Protein AF-A0A351UP14-F1 (afdb_monomer)

Mean predicted aligned error: 13.41 Å

Sequence (225 aa):
MTP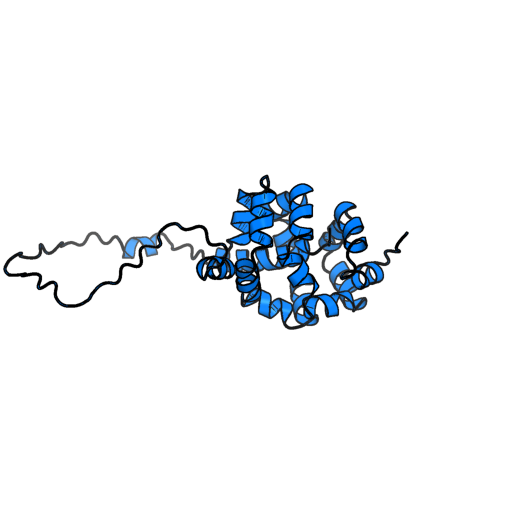VYIVLGVMLYKWSLKNQSGELAMSKDDFSAFNSQEGEVKKASTAGYDPNLSDIGLTLHYKSGGSKSGTQEELDWGYKEGYLLEFLGGNLNNAKALDELFSNKWMIQGFMGRRAVKKALASPEALQEFLGDPGTVNDFLADRTITAALNSPQVVNVLSQSDMAKTLLAAPAFQGLISNPDAVQELAGNNPKIMALLRRPEIRAAIMASPQTGPLAAALGWKKQ

Secondary structure (DSSP, 8-state):
--THHHHHHHHHHHHHHHHHTT-----HHHHHTT------------SS----TTS-------------S--HHHHHHHH-TTHHHHHHHHTTT-HHHHHHHHT-HHHHHHHHHSHHHHHHTS-HHHHHHHHH-HHHHHHHHH-HHHHHHHH-HHHHHHHHHSHHHHHHHTSHHHHHHHH-HHHHHHHHHH-HHHHHHHTSHHHHHHHTT-GGGHHHHHHTT----

pLDDT: mean 74.3, std 17.31, range [36.38, 94.19]

Radius of gyration: 23.75 Å; Cα contacts (8 Å, |Δi|>4): 250; chains: 1; bounding box: 38×50×79 Å

Structure (mmCIF, N/CA/C/O backbone):
data_AF-A0A351UP14-F1
#
_entry.id   AF-A0A351UP14-F1
#
loop_
_atom_site.group_PDB
_atom_site.id
_atom_site.type_symbol
_atom_site.label_atom_id
_atom_site.label_alt_id
_atom_site.label_comp_id
_atom_site.label_asym_id
_atom_site.label_entity_id
_atom_site.label_seq_id
_atom_site.pdbx_PDB_ins_code
_atom_site.Cartn_x
_atom_site.Cartn_y
_atom_site.Cartn_z
_atom_site.occupancy
_atom_site.B_iso_or_equiv
_atom_site.auth_seq_id
_atom_site.auth_comp_id
_atom_site.auth_asym_id
_atom_site.auth_atom_id
_atom_site.pdbx_PDB_model_num
ATOM 1 N N . MET A 1 1 ? 8.768 -5.507 10.285 1.00 45.81 1 MET A N 1
ATOM 2 C CA . MET A 1 1 ? 8.436 -5.675 8.848 1.00 45.81 1 MET A CA 1
ATOM 3 C C . MET A 1 1 ? 6.912 -5.622 8.638 1.00 45.81 1 MET A C 1
ATOM 5 O O . MET A 1 1 ? 6.238 -6.577 8.303 1.00 45.81 1 MET A O 1
ATOM 9 N N . THR A 1 2 ? 6.369 -4.449 8.923 1.00 38.66 2 THR A N 1
ATOM 10 C CA . THR A 1 2 ? 4.968 -4.015 9.068 1.00 38.66 2 THR A CA 1
ATOM 11 C C . THR A 1 2 ? 4.051 -4.380 7.866 1.00 38.66 2 THR A C 1
ATOM 13 O O . THR A 1 2 ? 4.564 -4.429 6.753 1.00 38.66 2 THR A O 1
ATOM 16 N N . PRO A 1 3 ? 2.711 -4.560 8.006 1.00 51.12 3 PRO A N 1
ATOM 17 C CA . PRO A 1 3 ? 1.770 -5.073 6.982 1.00 51.12 3 PRO A CA 1
ATOM 18 C C . PRO A 1 3 ? 1.417 -4.032 5.908 1.00 51.12 3 PRO A C 1
ATOM 20 O O . PRO A 1 3 ? 0.383 -4.074 5.244 1.00 51.12 3 PRO A O 1
ATOM 23 N N . VAL A 1 4 ? 2.294 -3.051 5.763 1.00 55.34 4 VAL A N 1
ATOM 24 C CA . VAL A 1 4 ? 2.105 -1.856 4.957 1.00 55.34 4 VAL A CA 1
ATOM 25 C C . VAL A 1 4 ? 2.145 -2.182 3.486 1.00 55.34 4 VAL A C 1
ATOM 27 O O . VAL A 1 4 ? 1.468 -1.515 2.725 1.00 55.34 4 VAL A O 1
ATOM 30 N N . TYR A 1 5 ? 2.861 -3.229 3.077 1.00 62.66 5 TYR A N 1
ATOM 31 C CA . TYR A 1 5 ? 2.868 -3.677 1.685 1.00 62.66 5 TYR A CA 1
ATOM 32 C C . TYR A 1 5 ? 1.488 -4.150 1.209 1.00 62.66 5 TYR A C 1
ATOM 34 O O . TYR A 1 5 ? 1.249 -4.129 0.009 1.00 62.66 5 TYR A O 1
ATOM 42 N N . ILE A 1 6 ? 0.561 -4.522 2.107 1.00 59.44 6 ILE A N 1
ATOM 43 C CA . ILE A 1 6 ? -0.829 -4.803 1.716 1.00 59.44 6 ILE A CA 1
ATOM 44 C C . ILE A 1 6 ? -1.524 -3.485 1.376 1.00 59.44 6 ILE A C 1
ATOM 46 O O . ILE A 1 6 ? -2.068 -3.351 0.294 1.00 59.44 6 ILE A O 1
ATOM 50 N N . VAL A 1 7 ? -1.444 -2.475 2.244 1.00 61.34 7 VAL A N 1
ATOM 51 C CA . VAL A 1 7 ? -2.055 -1.155 1.996 1.00 61.34 7 VAL A CA 1
ATOM 52 C C . VAL A 1 7 ? -1.425 -0.469 0.783 1.00 61.34 7 VAL A C 1
ATOM 54 O O . VAL A 1 7 ? -2.126 -0.054 -0.135 1.00 61.34 7 VAL A O 1
ATOM 57 N N . LEU A 1 8 ? -0.094 -0.404 0.763 1.00 64.12 8 LEU A N 1
ATOM 58 C CA . LEU A 1 8 ? 0.728 0.116 -0.324 1.00 64.12 8 LEU A CA 1
ATOM 59 C C . LEU A 1 8 ? 0.415 -0.626 -1.619 1.00 64.12 8 LEU A C 1
ATOM 61 O O . LEU A 1 8 ? 0.149 0.003 -2.635 1.00 64.12 8 LEU A O 1
ATOM 65 N N . GLY A 1 9 ? 0.369 -1.953 -1.583 1.00 66.69 9 GLY A N 1
ATOM 66 C CA . GLY A 1 9 ? 0.097 -2.746 -2.763 1.00 66.69 9 GLY A CA 1
ATOM 67 C C . GLY A 1 9 ? -1.341 -2.608 -3.276 1.00 66.69 9 GLY A C 1
ATOM 68 O O . GLY A 1 9 ? -1.515 -2.390 -4.472 1.00 66.69 9 GLY A O 1
ATOM 69 N N . VAL A 1 10 ? -2.367 -2.650 -2.416 1.00 65.25 10 VAL A N 1
ATOM 70 C CA . VAL A 1 10 ? -3.770 -2.464 -2.841 1.00 65.25 10 VAL A CA 1
ATOM 71 C C . VAL A 1 10 ? -3.943 -1.071 -3.465 1.00 65.25 10 VAL A C 1
ATOM 73 O O . VAL A 1 10 ? -4.567 -0.940 -4.520 1.00 65.25 10 VAL A O 1
ATOM 76 N N . MET A 1 11 ? -3.329 -0.033 -2.875 1.00 63.28 11 MET A N 1
ATOM 77 C CA . MET A 1 11 ? -3.304 1.329 -3.434 1.00 63.28 11 MET A CA 1
ATOM 78 C C . MET A 1 11 ? -2.610 1.404 -4.794 1.00 63.28 11 MET A C 1
ATOM 80 O O . MET A 1 11 ? -3.114 2.072 -5.698 1.00 63.28 11 MET A O 1
ATOM 84 N N . LEU A 1 12 ? -1.484 0.708 -4.962 1.00 59.47 12 LEU A N 1
ATOM 85 C CA . LEU A 1 12 ? -0.781 0.615 -6.242 1.00 59.47 12 LEU A CA 1
ATOM 86 C C . LEU A 1 12 ? -1.612 -0.098 -7.309 1.00 59.47 12 LEU A C 1
ATOM 88 O O . LEU A 1 12 ? -1.638 0.327 -8.465 1.00 59.47 12 LEU A O 1
ATOM 92 N N . TYR A 1 13 ? -2.314 -1.153 -6.920 1.00 63.25 13 TYR A N 1
ATOM 93 C CA . TYR A 1 13 ? -2.989 -2.048 -7.842 1.00 63.25 13 TYR A CA 1
ATOM 94 C C . TYR A 1 13 ? -4.337 -1.547 -8.344 1.00 63.25 13 TYR A C 1
ATOM 96 O O . TYR A 1 13 ? -4.545 -1.532 -9.556 1.00 63.25 13 TYR A O 1
ATOM 104 N N . LYS A 1 14 ? -5.231 -1.057 -7.467 1.00 59.25 14 LYS A N 1
ATOM 105 C CA . LYS A 1 14 ? -6.524 -0.485 -7.912 1.00 59.25 14 LYS A CA 1
ATOM 106 C C . LYS A 1 14 ? -6.304 0.618 -8.939 1.00 59.25 14 LYS A C 1
ATOM 108 O O . LYS A 1 14 ? -7.073 0.818 -9.875 1.00 59.25 14 LYS A O 1
ATOM 113 N N . TRP A 1 15 ? -5.226 1.352 -8.732 1.00 49.72 15 TRP A N 1
ATOM 114 C CA . TRP A 1 15 ? -4.823 2.396 -9.631 1.00 49.72 15 TRP A CA 1
ATOM 115 C C . TRP A 1 15 ? -4.229 1.850 -10.936 1.00 49.72 15 TRP A C 1
ATOM 117 O O . TRP A 1 15 ? -4.628 2.328 -11.988 1.00 49.72 15 TRP A O 1
ATOM 127 N N . SER A 1 16 ? -3.391 0.807 -10.908 1.00 46.62 16 SER A N 1
ATOM 128 C CA . SER A 1 16 ? -2.943 0.115 -12.130 1.00 46.62 16 SER A CA 1
ATOM 129 C C . SER A 1 16 ? -4.118 -0.393 -12.983 1.00 46.62 16 SER A C 1
ATOM 131 O O . SER A 1 16 ? -4.137 -0.182 -14.196 1.00 46.62 16 SER A O 1
ATOM 133 N N . LEU A 1 17 ? -5.143 -0.982 -12.355 1.00 55.94 17 LEU A N 1
ATOM 134 C CA . LEU A 1 17 ? -6.343 -1.475 -13.043 1.00 55.94 17 LEU A CA 1
ATOM 135 C C . LEU A 1 17 ? -7.148 -0.375 -13.739 1.00 55.94 17 LEU A C 1
ATOM 137 O O . LEU A 1 17 ? -7.647 -0.576 -14.847 1.00 55.94 17 LEU A O 1
ATOM 141 N N . LYS A 1 18 ? -7.254 0.810 -13.127 1.00 55.03 18 LYS A N 1
ATOM 142 C CA . LYS A 1 18 ? -7.972 1.943 -13.727 1.00 55.03 18 LYS A CA 1
ATOM 143 C C . LYS A 1 18 ? -7.394 2.348 -15.091 1.00 55.03 18 LYS A C 1
ATOM 145 O O . LYS A 1 18 ? -8.129 2.864 -15.926 1.00 55.03 18 LYS A O 1
ATOM 150 N N . ASN A 1 19 ? -6.122 2.048 -15.338 1.00 48.56 19 ASN A N 1
ATOM 151 C CA . ASN A 1 19 ? -5.409 2.473 -16.547 1.00 48.56 19 ASN A CA 1
ATOM 152 C C . ASN A 1 19 ? -5.303 1.354 -17.576 1.00 48.56 19 ASN A C 1
ATOM 154 O O . ASN A 1 19 ? -5.229 1.625 -18.768 1.00 48.56 19 ASN A O 1
ATOM 158 N N . GLN A 1 20 ? -5.404 0.101 -17.130 1.00 47.47 20 GLN A N 1
ATOM 159 C CA . GLN A 1 20 ? -5.675 -1.033 -18.016 1.00 47.47 20 GLN A CA 1
ATOM 160 C C . GLN A 1 20 ? -7.120 -1.022 -18.536 1.00 47.47 20 GLN A C 1
ATOM 162 O O . GLN A 1 20 ? -7.398 -1.563 -19.597 1.00 47.47 20 GLN A O 1
ATOM 167 N N . SER A 1 21 ? -8.027 -0.314 -17.854 1.00 40.31 21 SER A N 1
ATOM 168 C CA . SER A 1 21 ? -9.404 -0.082 -18.317 1.00 40.31 21 SER A CA 1
ATOM 169 C C . SER A 1 21 ? -9.495 0.941 -19.470 1.00 40.31 21 SER A C 1
ATOM 171 O O . SER A 1 21 ? -10.593 1.312 -19.877 1.00 40.31 21 SER A O 1
ATOM 173 N N . GLY A 1 22 ? -8.347 1.418 -19.970 1.00 42.44 22 GLY A N 1
ATOM 174 C CA . GLY A 1 22 ? -8.201 2.319 -21.113 1.00 42.44 22 GLY A CA 1
ATOM 175 C C . GLY A 1 22 ? -7.804 1.634 -22.424 1.00 42.44 22 GLY A C 1
ATOM 176 O O . GLY A 1 22 ? -7.574 2.342 -23.401 1.00 42.44 22 GLY A O 1
ATOM 177 N N . GLU A 1 23 ? -7.747 0.298 -22.498 1.00 37.59 23 GLU A N 1
ATOM 178 C CA . GLU A 1 23 ? -7.857 -0.364 -23.802 1.00 37.59 23 GLU A CA 1
ATOM 179 C C . GLU A 1 23 ? -9.314 -0.248 -24.271 1.00 37.59 23 GLU A C 1
ATOM 181 O O . GLU A 1 23 ? -10.132 -1.158 -24.152 1.00 37.59 23 GLU A O 1
ATOM 186 N N . LEU A 1 24 ? -9.640 0.910 -24.856 1.00 42.84 24 LEU A N 1
ATOM 187 C CA . LEU A 1 24 ? -10.453 0.895 -26.062 1.00 42.84 24 LEU A CA 1
ATOM 188 C C . LEU A 1 24 ? -9.777 -0.125 -26.976 1.00 42.84 24 LEU A C 1
ATOM 190 O O . LEU A 1 24 ? -8.738 0.163 -27.569 1.00 42.84 24 LEU A O 1
ATOM 194 N N . ALA A 1 25 ? -10.337 -1.330 -27.052 1.00 42.03 25 ALA A N 1
ATOM 195 C CA . ALA A 1 25 ? -10.128 -2.188 -28.197 1.00 42.03 25 ALA A CA 1
ATOM 196 C C . ALA A 1 25 ? -10.640 -1.390 -29.402 1.00 42.03 25 ALA A C 1
ATOM 198 O O . ALA A 1 25 ? -11.816 -1.470 -29.748 1.00 42.03 25 ALA A O 1
ATOM 199 N N . MET A 1 26 ? -9.784 -0.534 -29.969 1.00 44.12 26 MET A N 1
ATOM 200 C CA . MET A 1 26 ? -10.043 0.105 -31.246 1.00 44.12 26 MET A CA 1
ATOM 201 C C . MET A 1 26 ? -10.300 -1.041 -32.204 1.00 44.12 26 MET A C 1
ATOM 203 O O . MET A 1 26 ? -9.436 -1.899 -32.425 1.00 44.12 26 MET A O 1
ATOM 207 N N . SER A 1 27 ? -11.539 -1.117 -32.679 1.00 52.53 27 SER A N 1
ATOM 208 C CA . SER A 1 27 ? -11.904 -2.131 -33.649 1.00 52.53 27 SER A CA 1
ATOM 209 C C . SER A 1 27 ? -11.001 -1.945 -34.870 1.00 52.53 27 SER A C 1
ATOM 211 O O . SER A 1 27 ? -10.482 -0.853 -35.121 1.00 52.53 27 SER A O 1
ATOM 213 N N . LYS A 1 28 ? -10.789 -3.004 -35.655 1.00 55.66 28 LYS A N 1
ATOM 214 C CA . LYS A 1 28 ? -10.028 -2.888 -36.910 1.00 55.66 28 LYS A CA 1
ATOM 215 C C . LYS A 1 28 ? -10.562 -1.772 -37.824 1.00 55.66 28 LYS A C 1
ATOM 217 O O . LYS A 1 28 ? -9.794 -1.255 -38.633 1.00 55.66 28 LYS A O 1
ATOM 222 N N . ASP A 1 29 ? -11.820 -1.375 -37.649 1.00 58.03 29 ASP A N 1
ATOM 223 C CA . ASP A 1 29 ? -12.458 -0.307 -38.408 1.00 58.03 29 ASP A CA 1
ATOM 224 C C . ASP A 1 29 ? -11.902 1.083 -38.035 1.00 58.03 29 ASP A C 1
ATOM 226 O O . ASP A 1 29 ? -11.688 1.900 -38.931 1.00 58.03 29 ASP A O 1
ATOM 230 N N . ASP A 1 30 ? -11.509 1.325 -36.776 1.00 56.91 30 ASP A N 1
ATOM 231 C CA . ASP A 1 30 ? -10.880 2.591 -36.347 1.00 56.91 30 ASP A CA 1
ATOM 232 C C . ASP A 1 30 ? -9.444 2.748 -36.886 1.00 56.91 30 ASP A C 1
ATOM 234 O O . ASP A 1 30 ? -8.982 3.859 -37.149 1.00 56.91 30 ASP A O 1
ATOM 238 N N . PHE A 1 31 ? -8.742 1.634 -37.131 1.00 55.34 31 PHE A N 1
ATOM 239 C CA . PHE A 1 31 ? -7.428 1.641 -37.788 1.00 55.34 31 PHE A CA 1
ATOM 240 C C . PHE A 1 31 ? -7.511 1.947 -39.292 1.00 55.34 31 PHE A C 1
ATOM 242 O O . PHE A 1 31 ? -6.534 2.420 -39.877 1.00 55.34 31 PHE A O 1
ATOM 249 N N . SER A 1 32 ? -8.659 1.702 -39.930 1.00 58.06 32 SER A N 1
ATOM 250 C CA . SER A 1 32 ? -8.843 1.957 -41.364 1.00 58.06 32 SER A CA 1
ATOM 251 C C . SER A 1 32 ? -9.030 3.443 -41.695 1.00 58.06 32 SER A C 1
ATOM 253 O O . SER A 1 32 ? -8.674 3.870 -42.792 1.00 58.06 32 SER A O 1
ATOM 255 N N . ALA A 1 33 ? -9.470 4.254 -40.725 1.00 58.19 33 ALA A N 1
ATOM 256 C CA . ALA A 1 33 ? -9.644 5.700 -40.885 1.00 58.19 33 ALA A CA 1
ATOM 257 C C . ALA A 1 33 ? -8.318 6.466 -41.067 1.00 58.19 33 ALA A C 1
ATOM 259 O O . ALA A 1 33 ? -8.312 7.562 -41.622 1.00 58.19 33 ALA A O 1
ATOM 260 N N . PHE A 1 34 ? -7.189 5.884 -40.647 1.00 54.28 34 PHE A N 1
ATOM 261 C CA . PHE A 1 34 ? -5.849 6.461 -40.828 1.00 54.28 34 PHE A CA 1
ATOM 262 C C . PHE A 1 34 ? -5.048 5.805 -41.961 1.00 54.28 34 PHE A C 1
ATOM 264 O O . PHE A 1 34 ? -3.901 6.176 -42.198 1.00 54.28 34 PHE A O 1
ATOM 271 N N . ASN A 1 35 ? -5.649 4.842 -42.665 1.00 51.19 35 ASN A N 1
ATOM 272 C CA . ASN A 1 35 ? -5.028 4.086 -43.752 1.00 51.19 35 ASN A CA 1
ATOM 273 C C . ASN A 1 35 ? -5.837 4.206 -45.057 1.00 51.19 35 ASN A C 1
ATOM 275 O O . ASN A 1 35 ? -5.929 3.258 -45.839 1.00 51.19 35 ASN A O 1
ATOM 279 N N . SER A 1 36 ? -6.439 5.371 -45.313 1.00 49.94 36 SER A N 1
ATOM 280 C CA . SER A 1 36 ? -7.043 5.663 -46.612 1.00 49.94 36 SER A CA 1
ATOM 281 C C . SER A 1 36 ? -5.963 5.691 -47.701 1.00 49.94 36 SER A C 1
ATOM 283 O O . SER A 1 36 ? -5.028 6.489 -47.646 1.00 49.94 36 SER A O 1
ATOM 285 N N . GLN A 1 37 ? -6.109 4.832 -48.713 1.00 52.25 37 GLN A N 1
ATOM 286 C CA . GLN A 1 37 ? -5.307 4.796 -49.946 1.00 52.25 37 GLN A CA 1
ATOM 287 C C . GLN A 1 37 ? -5.620 5.971 -50.904 1.00 52.25 37 GLN A C 1
ATOM 289 O O . GLN A 1 37 ? -5.743 5.788 -52.111 1.00 52.25 37 GLN A O 1
ATOM 294 N N . GLU A 1 38 ? -5.723 7.191 -50.387 1.00 49.19 38 GLU A N 1
ATOM 295 C CA . GLU A 1 38 ? -5.760 8.437 -51.164 1.00 49.19 38 GLU A CA 1
ATOM 296 C C . GLU A 1 38 ? -4.647 9.319 -50.582 1.00 49.19 38 GLU A C 1
ATOM 298 O O . GLU A 1 38 ? -4.686 9.695 -49.419 1.00 49.19 38 GLU A O 1
ATOM 303 N N . GLY A 1 39 ? -3.530 9.588 -51.249 1.00 50.56 39 GLY A N 1
ATOM 304 C CA . GLY A 1 39 ? -3.430 9.962 -52.650 1.00 50.56 39 GLY A CA 1
ATOM 305 C C . GLY A 1 39 ? -3.135 11.459 -52.714 1.00 50.56 39 GLY A C 1
ATOM 306 O O . GLY A 1 39 ? -4.049 12.240 -52.911 1.00 50.56 39 GLY A O 1
ATOM 307 N N . GLU A 1 40 ? -1.865 11.818 -52.478 1.00 44.25 40 GLU A N 1
ATOM 308 C CA . GLU A 1 40 ? -1.112 12.982 -53.000 1.00 44.25 40 GLU A CA 1
ATOM 309 C C . GLU A 1 40 ? -0.158 13.579 -51.953 1.00 44.25 40 GLU A C 1
ATOM 311 O O . GLU A 1 40 ? -0.469 14.511 -51.212 1.00 44.25 40 GLU A O 1
ATOM 316 N N . VAL A 1 41 ? 1.089 13.098 -51.962 1.00 51.59 41 VAL A N 1
ATOM 317 C CA . VAL A 1 41 ? 2.213 13.890 -51.454 1.00 51.59 41 VAL A CA 1
ATOM 318 C C . VAL A 1 41 ? 2.418 15.040 -52.436 1.00 51.59 41 VAL A C 1
ATOM 320 O O . VAL A 1 41 ? 3.057 14.873 -53.478 1.00 51.59 41 VAL A O 1
ATOM 323 N N . LYS A 1 42 ? 1.880 16.221 -52.121 1.00 47.69 42 LYS A N 1
ATOM 324 C CA . LYS A 1 42 ? 2.276 17.451 -52.811 1.00 47.69 42 LYS A CA 1
ATOM 325 C C . LYS A 1 42 ? 3.768 17.663 -52.566 1.00 47.69 42 LYS A C 1
ATOM 327 O O . LYS A 1 42 ? 4.182 18.025 -51.468 1.00 47.69 42 LYS A O 1
ATOM 332 N N . LYS A 1 43 ? 4.585 17.419 -53.595 1.00 48.38 43 LYS A N 1
ATOM 333 C CA . LYS A 1 43 ? 5.993 17.823 -53.605 1.00 48.38 43 LYS A CA 1
ATOM 334 C C . LYS A 1 43 ? 6.033 19.342 -53.466 1.00 48.38 43 LYS A C 1
ATOM 336 O O . LYS A 1 43 ? 5.640 20.059 -54.383 1.00 48.38 43 LYS A O 1
ATOM 341 N N . ALA A 1 44 ? 6.467 19.818 -52.304 1.00 50.94 44 ALA A N 1
ATOM 342 C CA . ALA A 1 44 ? 6.708 21.231 -52.079 1.00 50.94 44 ALA A CA 1
ATOM 343 C C . ALA A 1 44 ? 7.776 21.715 -53.073 1.00 50.94 44 ALA A C 1
ATOM 345 O O . ALA A 1 44 ? 8.888 21.190 -53.121 1.00 50.94 44 ALA A O 1
ATOM 346 N N . SER A 1 45 ? 7.403 22.691 -53.897 1.00 48.66 45 SER A N 1
ATOM 347 C CA . SER A 1 45 ? 8.303 23.414 -54.790 1.00 48.66 45 SER A CA 1
ATOM 348 C C . SER A 1 45 ? 9.331 24.178 -53.954 1.00 48.66 45 SER A C 1
ATOM 350 O O . SER A 1 45 ? 8.993 25.166 -53.306 1.00 48.66 45 SER A O 1
ATOM 352 N N . THR A 1 46 ? 10.590 23.743 -53.969 1.00 53.00 46 THR A N 1
ATOM 353 C CA . THR A 1 46 ? 11.731 24.476 -53.402 1.00 53.00 46 THR A CA 1
ATOM 354 C C . THR A 1 46 ? 12.117 25.634 -54.320 1.00 53.00 46 THR A C 1
ATOM 356 O O . THR A 1 46 ? 13.120 25.577 -55.028 1.00 53.00 46 THR A O 1
ATOM 359 N N . ALA A 1 47 ? 11.307 26.687 -54.327 1.00 49.22 47 ALA A N 1
ATOM 360 C CA . ALA A 1 47 ? 11.669 27.969 -54.913 1.00 49.22 47 ALA A CA 1
ATOM 361 C C . ALA A 1 47 ? 11.396 29.061 -53.874 1.00 49.22 47 ALA A C 1
ATOM 363 O O . ALA A 1 47 ? 10.248 29.431 -53.648 1.00 49.22 47 ALA A O 1
ATOM 364 N N . GLY A 1 48 ? 12.461 29.542 -53.225 1.00 51.19 48 GLY A N 1
ATOM 365 C CA . GLY A 1 48 ? 12.420 30.771 -52.427 1.00 51.19 48 GLY A CA 1
ATOM 366 C C . GLY A 1 48 ? 12.237 30.630 -50.913 1.00 51.19 48 GLY A C 1
ATOM 367 O O . GLY A 1 48 ? 11.695 31.548 -50.309 1.00 51.19 48 GLY A O 1
ATOM 368 N N . TYR A 1 49 ? 12.684 29.538 -50.283 1.00 48.09 49 TYR A N 1
ATOM 369 C CA . TYR A 1 49 ? 12.809 29.510 -48.819 1.00 48.09 49 TYR A CA 1
ATOM 370 C C . TYR A 1 49 ? 14.246 29.850 -48.416 1.00 48.09 49 TYR A C 1
ATOM 372 O O . TYR A 1 49 ? 15.132 29.000 -48.490 1.00 48.09 49 TYR A O 1
ATOM 380 N N . ASP A 1 50 ? 14.463 31.107 -48.040 1.00 50.03 50 ASP A N 1
ATOM 381 C CA . ASP A 1 50 ? 15.658 31.562 -47.333 1.00 50.03 50 ASP A CA 1
ATOM 382 C C . ASP A 1 50 ? 15.381 31.415 -45.826 1.00 50.03 50 ASP A C 1
ATOM 384 O O . ASP A 1 50 ? 14.532 32.141 -45.294 1.00 50.03 50 ASP A O 1
ATOM 388 N N . PRO A 1 51 ? 15.972 30.424 -45.130 1.00 55.03 51 PRO A N 1
ATOM 389 C CA . PRO A 1 51 ? 15.752 30.247 -43.706 1.00 55.03 51 PRO A CA 1
ATOM 390 C C . PRO A 1 51 ? 16.478 31.365 -42.957 1.00 55.03 51 PRO A C 1
ATOM 392 O O . PRO A 1 51 ? 17.629 31.222 -42.546 1.00 55.03 51 PRO A O 1
ATOM 395 N N . ASN A 1 52 ? 15.783 32.479 -42.745 1.00 44.66 52 ASN A N 1
ATOM 396 C CA . ASN A 1 52 ? 16.221 33.503 -41.814 1.00 44.66 52 ASN A CA 1
ATOM 397 C C . ASN A 1 52 ? 16.156 32.929 -40.384 1.00 44.66 52 ASN A C 1
ATOM 399 O O . ASN A 1 52 ? 15.115 32.944 -39.729 1.00 44.66 52 ASN A O 1
ATOM 403 N N . LEU A 1 53 ? 17.272 32.353 -39.929 1.00 56.31 53 LEU A N 1
ATOM 404 C CA . LEU A 1 53 ? 17.474 31.712 -38.622 1.00 56.31 53 LEU A CA 1
ATOM 405 C C . LEU A 1 53 ? 17.583 32.734 -37.470 1.00 56.31 53 LEU A C 1
ATOM 407 O O . LEU A 1 53 ? 18.418 32.576 -36.581 1.00 56.31 53 LEU A O 1
ATOM 411 N N . SER A 1 54 ? 16.780 33.800 -37.480 1.00 51.44 54 SER A N 1
ATOM 412 C CA . SER A 1 54 ? 16.825 34.842 -36.447 1.00 51.44 54 SER A CA 1
ATOM 413 C C . SER A 1 54 ? 15.678 34.802 -35.445 1.00 51.44 54 SER A C 1
ATOM 415 O O . SER A 1 54 ? 15.788 35.467 -34.423 1.00 51.44 54 SER A O 1
ATOM 417 N N . ASP A 1 55 ? 14.618 34.022 -35.667 1.00 50.53 55 ASP A N 1
ATOM 418 C CA . ASP A 1 55 ? 13.478 34.004 -34.750 1.00 50.53 55 ASP A CA 1
ATOM 419 C C . ASP A 1 55 ? 13.059 32.591 -34.354 1.00 50.53 55 ASP A C 1
ATOM 421 O O . ASP A 1 55 ? 12.874 31.703 -35.182 1.00 50.53 55 ASP A O 1
ATOM 425 N N . ILE A 1 56 ? 12.851 32.438 -33.045 1.00 51.25 56 ILE A N 1
ATOM 426 C CA . ILE A 1 56 ? 12.511 31.217 -32.309 1.00 51.25 56 ILE A CA 1
ATOM 427 C C . ILE A 1 56 ? 13.742 30.352 -32.017 1.00 51.25 56 ILE A C 1
ATOM 429 O O . ILE A 1 56 ? 13.968 29.288 -32.592 1.00 51.25 56 ILE A O 1
ATOM 433 N N . GLY A 1 57 ? 14.513 30.791 -31.019 1.00 39.38 57 GLY A N 1
ATOM 434 C CA . GLY A 1 57 ? 15.376 29.903 -30.248 1.00 39.38 57 GLY A CA 1
ATOM 435 C C . GLY A 1 57 ? 14.537 28.787 -29.626 1.00 39.38 57 GLY A C 1
ATOM 436 O O . GLY A 1 57 ? 14.037 28.909 -28.508 1.00 39.38 57 GLY A O 1
ATOM 437 N N . LEU A 1 58 ? 14.361 27.694 -30.365 1.00 44.72 58 LEU A N 1
ATOM 438 C CA . LEU A 1 58 ? 13.873 26.426 -29.848 1.00 44.72 58 LEU A CA 1
ATOM 439 C C . LEU A 1 58 ? 14.874 25.990 -28.784 1.00 44.72 58 LEU A C 1
ATOM 441 O O . LEU A 1 58 ? 15.965 25.503 -29.080 1.00 44.72 58 LEU A O 1
ATOM 445 N N . THR A 1 59 ? 14.521 26.239 -27.526 1.00 44.25 59 THR A N 1
ATOM 446 C CA . THR A 1 59 ? 15.326 25.809 -26.391 1.00 44.25 59 THR A CA 1
ATOM 447 C C . THR A 1 59 ? 15.147 24.300 -26.288 1.00 44.25 59 THR A C 1
ATOM 449 O O . THR A 1 59 ? 14.250 23.800 -25.614 1.00 44.25 59 THR A O 1
ATOM 452 N N . LEU A 1 60 ? 15.962 23.556 -27.033 1.00 49.00 60 LEU A N 1
ATOM 453 C CA . LEU A 1 60 ? 16.081 22.117 -26.877 1.00 49.00 60 LEU A CA 1
ATOM 454 C C . LEU A 1 60 ? 16.717 21.875 -25.507 1.00 49.00 60 LEU A C 1
ATOM 456 O O . LEU A 1 60 ? 17.934 21.953 -25.346 1.00 49.00 60 LEU A O 1
ATOM 460 N N . HIS A 1 61 ? 15.886 21.621 -24.496 1.00 41.34 61 HIS A N 1
ATOM 461 C CA . HIS A 1 61 ? 16.347 21.076 -23.226 1.00 41.34 61 HIS A CA 1
ATOM 462 C C . HIS A 1 61 ? 16.858 19.656 -23.481 1.00 41.34 61 HIS A C 1
ATOM 464 O O . HIS A 1 61 ? 16.115 18.678 -23.419 1.00 41.34 61 HIS A O 1
ATOM 470 N N . TYR A 1 62 ? 18.151 19.545 -23.773 1.00 38.94 62 TYR A N 1
ATOM 471 C CA . TYR A 1 62 ? 18.861 18.283 -23.671 1.00 38.94 62 TYR A CA 1
ATOM 472 C C . TYR A 1 62 ? 18.834 17.860 -22.203 1.00 38.94 62 TYR A C 1
ATOM 474 O O . TYR A 1 62 ? 19.500 18.458 -21.357 1.00 38.94 62 TYR A O 1
ATOM 482 N N . LYS A 1 63 ? 18.043 16.829 -21.898 1.00 48.59 63 LYS A N 1
ATOM 483 C CA . LYS A 1 63 ? 18.070 16.137 -20.609 1.00 48.59 63 LYS A CA 1
ATOM 484 C C . LYS A 1 63 ? 19.375 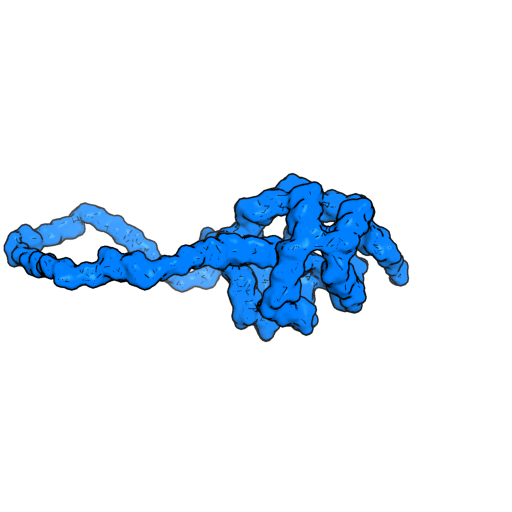15.341 -20.547 1.00 48.59 63 LYS A C 1
ATOM 486 O O . LYS A 1 63 ? 19.418 14.158 -20.871 1.00 48.59 63 LYS A O 1
ATOM 491 N N . SER A 1 64 ? 20.473 16.042 -20.268 1.00 38.09 64 SER A N 1
ATOM 492 C CA . SER A 1 64 ? 21.785 15.427 -20.141 1.00 38.09 64 SER A CA 1
ATOM 493 C C . SER A 1 64 ? 21.815 14.584 -18.871 1.00 38.09 64 SER A C 1
ATOM 495 O O . SER A 1 64 ? 21.358 14.997 -17.803 1.00 38.09 64 SER A O 1
ATOM 497 N N . GLY A 1 65 ? 22.305 13.355 -19.029 1.00 43.94 65 GLY A N 1
ATOM 498 C CA . GLY A 1 65 ? 22.466 12.393 -17.955 1.00 43.94 65 GLY A CA 1
ATOM 499 C C . GLY A 1 65 ? 23.282 12.988 -16.814 1.00 43.94 65 GLY A C 1
ATOM 500 O O . GLY A 1 65 ? 24.449 13.337 -16.966 1.00 43.94 65 GLY A O 1
ATOM 501 N N . GLY A 1 66 ? 22.644 13.087 -15.659 1.00 36.38 66 GLY A N 1
ATOM 502 C CA . GLY A 1 66 ? 23.273 13.453 -14.409 1.00 36.38 66 GLY A CA 1
ATOM 503 C C . GLY A 1 66 ? 22.427 12.877 -13.295 1.00 36.38 66 GLY A C 1
ATOM 504 O O . GLY A 1 66 ? 21.350 13.389 -13.008 1.00 36.38 66 GLY A O 1
ATOM 505 N N . SER A 1 67 ? 22.912 11.795 -12.695 1.00 43.91 67 SER A N 1
ATOM 506 C CA . SER A 1 67 ? 22.392 11.208 -11.466 1.00 43.91 67 SER A CA 1
ATOM 507 C C . SER A 1 67 ? 22.270 12.281 -10.382 1.00 43.91 67 SER A C 1
ATOM 509 O O . SER A 1 67 ? 23.230 12.600 -9.678 1.00 43.91 67 SER A O 1
ATOM 511 N N . LYS A 1 68 ? 21.085 12.865 -10.258 1.00 42.41 68 LYS A N 1
ATOM 512 C CA . LYS A 1 68 ? 20.668 13.620 -9.087 1.00 42.41 68 LYS A CA 1
ATOM 513 C C . LYS A 1 68 ? 19.360 12.996 -8.649 1.00 42.41 68 LYS A C 1
ATOM 515 O O . LYS A 1 68 ? 18.313 13.329 -9.193 1.00 42.41 68 LYS A O 1
ATOM 520 N N . SER A 1 69 ? 19.442 12.078 -7.689 1.00 49.22 69 SER A N 1
ATOM 521 C CA . SER A 1 69 ? 18.268 11.713 -6.906 1.00 49.22 69 SER A CA 1
ATOM 522 C C . SER A 1 69 ? 17.760 13.003 -6.267 1.00 49.22 69 SER A C 1
ATOM 524 O O . SER A 1 69 ? 18.467 13.606 -5.452 1.00 49.22 69 SER A O 1
ATOM 526 N N . GLY A 1 70 ? 16.634 13.529 -6.730 1.00 55.56 70 GLY A N 1
ATOM 527 C CA . GLY A 1 70 ? 16.257 14.895 -6.420 1.00 55.56 70 GLY A CA 1
ATOM 528 C C . GLY A 1 70 ? 15.303 15.639 -7.360 1.00 55.56 70 GLY A C 1
ATOM 529 O O . GLY A 1 70 ? 15.208 16.852 -7.186 1.00 55.56 70 GLY A O 1
ATOM 530 N N . THR A 1 71 ? 14.693 15.033 -8.385 1.00 70.38 71 THR A N 1
ATOM 531 C CA . THR A 1 71 ? 14.179 15.806 -9.543 1.00 70.38 71 THR A CA 1
ATOM 532 C C . THR A 1 71 ? 12.661 15.767 -9.737 1.00 70.38 71 THR A C 1
ATOM 534 O O . THR A 1 71 ? 11.979 14.837 -9.312 1.00 70.38 71 THR A O 1
ATOM 537 N N . GLN A 1 72 ? 12.141 16.774 -10.458 1.00 75.06 72 GLN A N 1
ATOM 538 C CA . GLN A 1 72 ? 10.772 16.797 -10.996 1.00 75.06 72 GLN A CA 1
ATOM 539 C C . GLN A 1 72 ? 10.439 15.504 -11.756 1.00 75.06 72 GLN A C 1
ATOM 541 O O . GLN A 1 72 ? 9.319 15.033 -11.683 1.00 75.06 72 GLN A O 1
ATOM 546 N N . GLU A 1 73 ? 11.416 14.886 -12.422 1.00 79.06 73 GLU A N 1
ATOM 547 C CA . GLU A 1 73 ? 11.226 13.608 -13.109 1.00 79.06 73 GLU A CA 1
ATOM 548 C C . GLU A 1 73 ? 10.904 12.455 -12.151 1.00 79.06 73 GLU A C 1
ATOM 550 O O . GLU A 1 73 ? 10.012 11.665 -12.433 1.00 79.06 73 GLU A O 1
ATOM 555 N N . GLU A 1 74 ? 11.571 12.364 -11.003 1.00 79.88 74 GLU A N 1
ATOM 556 C CA . GLU A 1 74 ? 11.252 11.343 -9.997 1.00 79.88 74 GLU A CA 1
ATOM 557 C C . GLU A 1 74 ? 9.898 11.605 -9.338 1.00 79.88 74 GLU A C 1
ATOM 559 O O . GLU A 1 74 ? 9.182 10.668 -8.984 1.00 79.88 74 GLU A O 1
ATOM 564 N N . LEU A 1 75 ? 9.522 12.879 -9.206 1.00 82.25 75 LEU A N 1
ATOM 565 C CA . LEU A 1 75 ? 8.174 13.268 -8.809 1.00 82.25 75 LEU A CA 1
ATOM 566 C C . LEU A 1 75 ? 7.154 12.851 -9.877 1.00 82.25 75 LEU A C 1
ATOM 568 O O . LEU A 1 75 ? 6.093 12.337 -9.535 1.00 82.25 75 LEU A O 1
ATOM 572 N N . ASP A 1 76 ? 7.471 13.017 -11.157 1.00 84.31 76 ASP A N 1
ATOM 573 C CA . ASP A 1 76 ? 6.615 12.619 -12.272 1.00 84.31 76 ASP A CA 1
ATOM 574 C C . ASP A 1 76 ? 6.500 11.089 -12.361 1.00 84.31 76 ASP A C 1
ATOM 576 O O . ASP A 1 76 ? 5.408 10.575 -12.591 1.00 84.31 76 ASP A O 1
ATOM 580 N N . TRP A 1 77 ? 7.569 10.332 -12.085 1.00 84.44 77 TRP A N 1
ATOM 581 C CA . TRP A 1 77 ? 7.515 8.874 -11.888 1.00 84.44 77 TRP A CA 1
ATOM 582 C C . TRP A 1 77 ? 6.651 8.517 -10.673 1.00 84.44 77 TRP A C 1
ATOM 584 O O . TRP A 1 77 ? 5.810 7.617 -10.735 1.00 84.44 77 TRP A O 1
ATOM 594 N N . GLY A 1 78 ? 6.784 9.318 -9.613 1.00 82.31 78 GLY A N 1
ATOM 595 C CA . GLY A 1 78 ? 5.827 9.535 -8.532 1.00 82.31 78 GLY A CA 1
ATOM 596 C C . GLY A 1 78 ? 4.382 9.518 -8.978 1.00 82.31 78 GLY A C 1
ATOM 597 O O . GLY A 1 78 ? 3.596 8.722 -8.474 1.00 82.31 78 GLY A O 1
ATOM 598 N N . TYR A 1 79 ? 4.023 10.345 -9.946 1.00 84.69 79 TYR A N 1
ATOM 599 C CA . TYR A 1 79 ? 2.672 10.425 -10.489 1.00 84.69 79 TYR A CA 1
ATOM 600 C C . TYR A 1 79 ? 2.357 9.335 -11.523 1.00 84.69 79 TYR A C 1
ATOM 602 O O . TYR A 1 79 ? 1.181 9.025 -11.710 1.00 84.69 79 TYR A O 1
ATOM 610 N N . LYS A 1 80 ? 3.367 8.732 -12.167 1.00 85.31 80 LYS A N 1
ATOM 611 C CA . LYS A 1 80 ? 3.196 7.874 -13.344 1.00 85.31 80 LYS A CA 1
ATOM 612 C C . LYS A 1 80 ? 2.530 6.540 -13.048 1.00 85.31 80 LYS A C 1
ATOM 614 O O . LYS A 1 80 ? 3.115 5.625 -12.464 1.00 85.31 80 LYS A O 1
ATOM 619 N N . GLU A 1 81 ? 1.332 6.450 -13.608 1.00 78.00 81 GLU A N 1
ATOM 620 C CA . GLU A 1 81 ? 0.627 5.283 -14.141 1.00 78.00 81 GLU A CA 1
ATOM 621 C C . GLU A 1 81 ? 1.342 3.914 -14.077 1.00 78.00 81 GLU A C 1
ATOM 623 O O . GLU A 1 81 ? 2.242 3.725 -14.882 1.00 78.00 81 GLU A O 1
ATOM 628 N N . GLY A 1 82 ? 1.022 2.960 -13.197 1.00 81.06 82 GLY A N 1
ATOM 629 C CA . GLY A 1 82 ? 1.627 1.610 -13.158 1.00 81.06 82 GLY A CA 1
ATOM 630 C C . GLY A 1 82 ? 3.133 1.501 -12.833 1.00 81.06 82 GLY A C 1
ATOM 631 O O . GLY A 1 82 ? 3.591 0.409 -12.507 1.00 81.06 82 GLY A O 1
ATOM 632 N N . TYR A 1 83 ? 3.895 2.601 -12.827 1.00 87.94 83 TYR A N 1
ATOM 633 C CA . TYR A 1 83 ? 5.366 2.586 -12.773 1.00 87.94 83 TYR A CA 1
ATOM 634 C C . TYR A 1 83 ? 5.942 1.826 -11.574 1.00 87.94 83 TYR A C 1
ATOM 636 O O . TYR A 1 83 ? 6.851 1.019 -11.713 1.00 87.94 83 TYR A O 1
ATOM 644 N N . LEU A 1 84 ? 5.387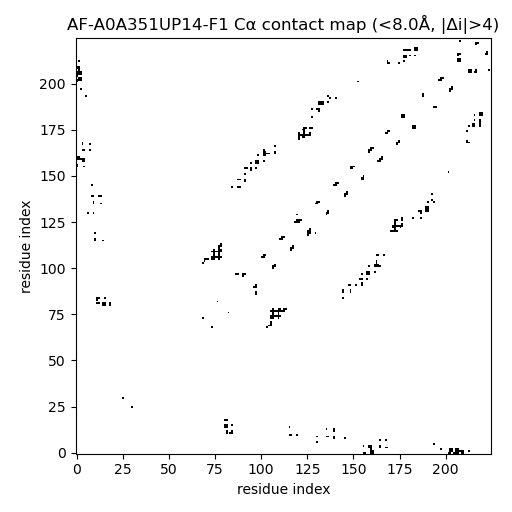 2.052 -10.383 1.00 87.88 84 LEU A N 1
ATOM 645 C CA . LEU A 1 84 ? 5.837 1.383 -9.161 1.00 87.88 84 LEU A CA 1
ATOM 646 C C . LEU A 1 84 ? 5.602 -0.137 -9.201 1.00 87.88 84 LEU A C 1
ATOM 648 O O . LEU A 1 84 ? 6.407 -0.886 -8.656 1.00 87.88 84 LEU A O 1
ATOM 652 N N . LEU A 1 85 ? 4.520 -0.592 -9.843 1.00 87.12 85 LEU A N 1
ATOM 653 C CA . LEU A 1 85 ? 4.219 -2.017 -9.990 1.00 87.12 85 LEU A CA 1
ATOM 654 C C . LEU A 1 85 ? 5.113 -2.659 -11.058 1.00 87.12 85 LEU A C 1
ATOM 656 O O . LEU A 1 85 ? 5.657 -3.737 -10.837 1.00 87.12 85 LEU A O 1
ATOM 660 N N . GLU A 1 86 ? 5.308 -1.972 -12.182 1.00 87.69 86 GLU A N 1
ATOM 661 C CA . GLU A 1 86 ? 6.224 -2.386 -13.248 1.00 87.69 86 GLU A CA 1
ATOM 662 C C . GLU A 1 86 ? 7.663 -2.500 -12.728 1.00 87.69 86 GLU A C 1
ATOM 664 O O . GLU A 1 86 ? 8.313 -3.533 -12.895 1.00 87.69 86 GLU A O 1
ATOM 669 N N . PHE A 1 87 ? 8.136 -1.478 -12.010 1.00 89.38 87 PHE A N 1
ATOM 670 C CA . PHE A 1 87 ? 9.463 -1.484 -11.408 1.00 89.38 87 PHE A CA 1
ATOM 671 C C . PHE A 1 87 ? 9.603 -2.593 -10.370 1.00 89.38 87 PHE A C 1
ATOM 673 O O . PHE A 1 87 ? 10.626 -3.277 -10.356 1.00 89.38 87 PHE A O 1
ATOM 680 N N . LEU A 1 88 ? 8.588 -2.796 -9.521 1.00 89.50 88 LEU A N 1
ATOM 681 C CA . LEU A 1 88 ? 8.572 -3.894 -8.559 1.00 89.50 88 LEU A CA 1
ATOM 682 C C . LEU A 1 88 ? 8.746 -5.241 -9.269 1.00 89.50 88 LEU A C 1
ATOM 684 O O . LEU A 1 88 ? 9.605 -6.021 -8.869 1.00 89.50 88 LEU A O 1
ATOM 688 N N . GLY A 1 89 ? 7.993 -5.482 -10.346 1.00 89.75 89 GLY A N 1
ATOM 689 C CA . GLY A 1 89 ? 8.079 -6.708 -11.143 1.00 89.75 89 GLY A CA 1
ATOM 690 C C . GLY A 1 89 ? 9.439 -6.906 -11.807 1.00 89.75 89 GLY A C 1
ATOM 691 O O . GLY A 1 89 ? 9.995 -8.002 -11.749 1.00 89.75 89 GLY A O 1
ATOM 692 N N . GLY A 1 90 ? 10.017 -5.842 -12.367 1.00 91.69 90 GLY A N 1
ATOM 693 C CA . GLY A 1 90 ? 11.349 -5.878 -12.977 1.00 91.69 90 GLY A CA 1
ATOM 694 C C . GLY A 1 90 ? 12.498 -6.053 -11.977 1.00 91.69 90 GLY A C 1
ATOM 695 O O . GLY A 1 90 ? 13.581 -6.487 -12.362 1.00 91.69 90 GLY A O 1
ATOM 696 N N . ASN A 1 91 ? 12.275 -5.747 -10.694 1.00 93.50 91 ASN A N 1
ATOM 697 C CA . ASN A 1 91 ? 13.320 -5.692 -9.667 1.00 93.50 91 ASN A CA 1
ATOM 698 C C . ASN A 1 91 ? 13.069 -6.621 -8.469 1.00 93.50 91 ASN A C 1
ATOM 700 O O . ASN A 1 91 ? 13.680 -6.431 -7.420 1.00 93.50 91 ASN A O 1
ATOM 704 N N . LEU A 1 92 ? 12.243 -7.666 -8.611 1.00 90.31 92 LEU A N 1
ATOM 705 C CA . LEU A 1 92 ? 11.950 -8.621 -7.525 1.00 90.31 92 LEU A CA 1
ATOM 706 C C . LEU A 1 92 ? 13.205 -9.258 -6.896 1.00 90.31 92 LEU A C 1
ATOM 708 O O . LEU A 1 92 ? 13.194 -9.601 -5.716 1.00 90.31 92 LEU A O 1
ATOM 712 N N . ASN A 1 93 ? 14.289 -9.380 -7.667 1.00 91.94 93 ASN A N 1
ATOM 713 C CA . ASN A 1 93 ? 15.568 -9.944 -7.222 1.00 91.94 93 ASN A CA 1
ATOM 714 C C . ASN A 1 93 ? 16.618 -8.873 -6.863 1.00 91.94 93 ASN A C 1
ATOM 716 O O . ASN A 1 93 ? 17.770 -9.204 -6.590 1.00 91.94 93 ASN A O 1
ATOM 720 N N . ASN A 1 94 ? 16.254 -7.587 -6.882 1.00 93.06 94 ASN A N 1
ATOM 721 C CA . ASN A 1 94 ? 17.159 -6.466 -6.642 1.00 93.06 94 ASN A CA 1
ATOM 722 C C . ASN A 1 94 ? 16.664 -5.601 -5.475 1.00 93.06 94 ASN A C 1
ATOM 724 O O . ASN A 1 94 ? 16.092 -4.528 -5.662 1.00 93.06 94 ASN A O 1
ATOM 728 N N . ALA A 1 95 ? 16.925 -6.063 -4.247 1.00 89.81 95 ALA A N 1
ATOM 729 C CA . ALA A 1 95 ? 16.550 -5.339 -3.029 1.00 89.81 95 ALA A CA 1
ATOM 730 C C . ALA A 1 95 ? 17.057 -3.901 -2.987 1.00 89.81 95 ALA A C 1
ATOM 732 O O . ALA A 1 95 ? 16.351 -3.037 -2.486 1.00 89.81 95 ALA A O 1
ATOM 733 N N . LYS A 1 96 ? 18.268 -3.648 -3.495 1.00 91.94 96 LYS A N 1
ATOM 734 C CA . LYS A 1 96 ? 18.862 -2.313 -3.460 1.00 91.94 96 LYS A CA 1
ATOM 735 C C . LYS A 1 96 ? 18.090 -1.345 -4.354 1.00 91.94 96 LYS A C 1
ATOM 737 O O . LYS A 1 96 ? 17.751 -0.262 -3.903 1.00 91.94 96 LYS A O 1
ATOM 742 N N . ALA A 1 97 ? 17.754 -1.755 -5.577 1.00 92.44 97 ALA A N 1
ATOM 743 C CA . ALA A 1 97 ? 16.949 -0.928 -6.476 1.00 92.44 97 ALA A CA 1
ATOM 744 C C . ALA A 1 97 ? 15.543 -0.668 -5.915 1.00 92.44 97 ALA A C 1
ATOM 746 O O . ALA A 1 97 ? 15.026 0.442 -6.018 1.00 92.44 97 ALA A O 1
ATOM 747 N N . LEU A 1 98 ? 14.928 -1.681 -5.295 1.00 91.75 98 LEU A N 1
ATOM 748 C CA . LEU A 1 98 ? 13.646 -1.514 -4.613 1.00 91.75 98 LEU A CA 1
ATOM 749 C C . LEU A 1 98 ? 13.765 -0.539 -3.435 1.00 91.75 98 LEU A C 1
ATOM 751 O O . LEU A 1 98 ? 12.936 0.355 -3.306 1.00 91.75 98 LEU A O 1
ATOM 755 N N . ASP A 1 99 ? 14.791 -0.676 -2.601 1.00 91.31 99 ASP A N 1
ATOM 756 C CA . ASP A 1 99 ? 15.001 0.206 -1.453 1.00 91.31 99 ASP A CA 1
ATOM 757 C C . ASP A 1 99 ? 15.219 1.655 -1.896 1.00 91.31 99 ASP A C 1
ATOM 759 O O . ASP A 1 99 ? 14.537 2.556 -1.412 1.00 91.31 99 ASP A O 1
ATOM 763 N N . GLU A 1 100 ? 16.081 1.873 -2.892 1.00 92.62 100 GLU A N 1
ATOM 764 C CA . GLU A 1 100 ? 16.331 3.194 -3.471 1.00 92.62 100 GLU A CA 1
ATOM 765 C C . GLU A 1 100 ? 15.044 3.830 -4.009 1.00 92.62 100 GLU A C 1
ATOM 767 O O . GLU A 1 100 ? 14.786 5.005 -3.745 1.00 92.62 100 GLU A O 1
ATOM 772 N N . LEU A 1 101 ? 14.197 3.067 -4.707 1.00 92.06 101 LEU A N 1
ATOM 773 C CA . LEU A 1 101 ? 12.944 3.588 -5.247 1.00 92.06 101 LEU A CA 1
ATOM 774 C C . LEU A 1 101 ? 11.913 3.894 -4.153 1.00 92.06 101 LEU A C 1
ATOM 776 O O . LEU A 1 101 ? 11.340 4.984 -4.124 1.00 92.06 101 LEU A O 1
ATOM 780 N N . PHE A 1 102 ? 11.646 2.935 -3.264 1.00 90.81 102 PHE A N 1
ATOM 781 C CA . PHE A 1 102 ? 10.609 3.062 -2.236 1.00 90.81 102 PHE A CA 1
ATOM 782 C C . PHE A 1 102 ? 11.027 3.969 -1.070 1.00 90.81 102 PHE A C 1
ATOM 784 O O . PHE A 1 102 ? 10.174 4.365 -0.272 1.00 90.81 102 PHE A O 1
ATOM 791 N N . SER A 1 103 ? 12.303 4.342 -0.989 1.00 92.31 103 SER A N 1
ATOM 792 C CA . SER A 1 103 ? 12.817 5.343 -0.052 1.00 92.31 103 SER A CA 1
ATOM 793 C C . SER A 1 103 ? 13.123 6.693 -0.724 1.00 92.31 103 SER A C 1
ATOM 795 O O . SER A 1 103 ? 13.488 7.656 -0.050 1.00 92.31 103 SER A O 1
ATOM 797 N N . ASN A 1 104 ? 12.918 6.832 -2.041 1.00 92.50 104 ASN A N 1
ATOM 798 C CA . ASN A 1 104 ? 13.097 8.109 -2.732 1.00 92.50 104 ASN A CA 1
ATOM 799 C C . ASN A 1 104 ? 11.984 9.106 -2.356 1.00 92.50 104 ASN A C 1
ATOM 801 O O . ASN A 1 104 ? 10.796 8.883 -2.594 1.00 92.50 104 ASN A O 1
ATOM 805 N N . LYS A 1 105 ? 12.374 10.264 -1.811 1.00 93.31 105 LYS A N 1
ATOM 806 C CA . LYS A 1 105 ? 11.443 11.300 -1.339 1.00 93.31 105 LYS A CA 1
ATOM 807 C C . LYS A 1 105 ? 10.495 11.824 -2.425 1.00 93.31 105 LYS A C 1
ATOM 809 O O . LYS A 1 105 ? 9.321 12.035 -2.133 1.00 93.31 105 LYS A O 1
ATOM 814 N N . TRP A 1 106 ? 10.975 12.055 -3.643 1.00 90.19 106 TRP A N 1
ATOM 815 C CA . TRP A 1 106 ? 10.163 12.594 -4.742 1.00 90.19 106 TRP A CA 1
ATOM 816 C C . TRP A 1 106 ? 9.192 11.552 -5.278 1.00 90.19 106 TRP A C 1
ATOM 818 O O . TRP A 1 106 ? 8.017 11.851 -5.482 1.00 90.19 106 TRP A O 1
ATOM 828 N N . MET A 1 107 ? 9.653 10.307 -5.375 1.00 90.44 107 MET A N 1
ATOM 829 C CA . MET A 1 107 ? 8.826 9.144 -5.675 1.00 90.44 107 MET A CA 1
ATOM 830 C C . MET A 1 107 ? 7.677 9.027 -4.661 1.00 90.44 107 MET A C 1
ATOM 832 O O . MET A 1 107 ? 6.505 8.961 -5.034 1.00 90.44 107 MET A O 1
ATOM 836 N N . ILE A 1 108 ? 7.985 9.109 -3.363 1.00 91.25 108 ILE A N 1
ATOM 837 C CA . ILE A 1 108 ? 6.980 9.098 -2.293 1.00 91.25 108 ILE A CA 1
ATOM 838 C C . ILE A 1 108 ? 6.025 10.286 -2.431 1.00 91.25 108 ILE A C 1
ATOM 840 O O . ILE A 1 108 ? 4.813 10.098 -2.400 1.00 91.25 108 ILE A O 1
ATOM 844 N N . GLN A 1 109 ? 6.536 11.504 -2.614 1.00 90.81 109 GLN A N 1
ATOM 845 C CA . GLN A 1 109 ? 5.697 12.696 -2.748 1.00 90.81 109 GLN A CA 1
ATOM 846 C C . GLN A 1 109 ? 4.742 12.606 -3.939 1.00 90.81 109 GLN A C 1
ATOM 848 O O . GLN A 1 109 ? 3.562 12.919 -3.791 1.00 90.81 109 GLN A O 1
ATOM 853 N N . GLY A 1 110 ? 5.216 12.147 -5.095 1.00 88.44 110 GLY A N 1
ATOM 854 C CA . GLY A 1 110 ? 4.368 12.012 -6.272 1.00 88.44 110 GLY A CA 1
ATOM 855 C C . GLY A 1 110 ? 3.354 10.886 -6.104 1.00 88.44 110 GLY A C 1
ATOM 856 O O . GLY A 1 110 ? 2.189 11.077 -6.440 1.00 88.44 110 GLY A O 1
ATOM 857 N N . PHE A 1 111 ? 3.737 9.767 -5.474 1.00 90.12 111 PHE A N 1
ATOM 858 C CA . PHE A 1 111 ? 2.799 8.700 -5.115 1.00 90.12 111 PHE A CA 1
ATOM 859 C C . PHE A 1 111 ? 1.687 9.212 -4.190 1.00 90.12 111 PHE A C 1
ATOM 861 O O . PHE A 1 111 ? 0.504 9.034 -4.480 1.00 90.12 111 PHE A O 1
ATOM 868 N N . MET A 1 112 ? 2.056 9.912 -3.116 1.00 89.25 112 MET A N 1
ATOM 869 C CA . MET A 1 112 ? 1.116 10.500 -2.157 1.00 89.25 112 MET A CA 1
ATOM 870 C C . MET A 1 112 ? 0.264 11.617 -2.779 1.00 89.25 112 MET A C 1
ATOM 872 O O . MET A 1 112 ? -0.857 11.862 -2.337 1.00 89.25 112 MET A O 1
ATOM 876 N N . GLY A 1 113 ? 0.768 12.279 -3.822 1.00 88.31 113 GLY A N 1
ATOM 877 C CA . GLY A 1 113 ? 0.053 13.292 -4.594 1.00 88.31 113 GLY A CA 1
ATOM 878 C C . GLY A 1 113 ? -1.031 12.730 -5.518 1.00 88.31 113 GLY A C 1
ATOM 879 O O . GLY A 1 113 ? -1.913 13.480 -5.948 1.00 88.31 113 GLY A O 1
ATOM 880 N N . ARG A 1 114 ? -1.020 11.422 -5.811 1.00 86.19 114 ARG A N 1
ATOM 881 C CA . ARG A 1 114 ? -1.981 10.788 -6.728 1.00 86.19 114 ARG A CA 1
ATOM 882 C C . ARG A 1 114 ? -3.411 10.946 -6.228 1.00 86.19 114 ARG A C 1
ATOM 884 O O . ARG A 1 114 ? -3.711 10.688 -5.065 1.00 86.19 114 ARG A O 1
ATOM 891 N N . ARG A 1 115 ? -4.345 11.252 -7.136 1.00 86.12 115 ARG A N 1
ATOM 892 C CA . ARG A 1 115 ? -5.774 11.418 -6.804 1.00 86.12 115 ARG A CA 1
ATOM 893 C C . ARG A 1 115 ? -6.362 10.203 -6.080 1.00 86.12 115 ARG A C 1
ATOM 895 O O . ARG A 1 115 ? -7.121 10.384 -5.135 1.00 86.12 115 ARG A O 1
ATOM 902 N N . ALA A 1 116 ? -6.023 8.987 -6.514 1.00 83.69 116 ALA A N 1
ATOM 903 C CA . ALA A 1 116 ? -6.504 7.755 -5.887 1.00 83.69 116 ALA A CA 1
ATOM 904 C C . ALA A 1 116 ? -5.968 7.592 -4.456 1.00 83.69 116 ALA A C 1
ATOM 906 O O . ALA A 1 116 ? -6.747 7.318 -3.548 1.00 83.69 116 ALA A O 1
ATOM 907 N N . VAL A 1 117 ? -4.671 7.842 -4.253 1.00 88.25 117 VAL A N 1
ATOM 908 C CA . VAL A 1 117 ? -4.019 7.770 -2.937 1.00 88.25 117 VAL A CA 1
ATOM 909 C C . VAL A 1 117 ? -4.571 8.849 -2.008 1.00 88.25 117 VAL A C 1
ATOM 911 O O . VAL A 1 117 ? -4.985 8.539 -0.898 1.00 88.25 117 VAL A O 1
ATOM 914 N N . LYS A 1 118 ? -4.703 10.093 -2.484 1.00 90.06 118 LYS A N 1
ATOM 915 C CA . LYS A 1 118 ? -5.335 11.184 -1.728 1.00 90.06 118 LYS A CA 1
ATOM 916 C C . LYS A 1 118 ? -6.780 10.875 -1.352 1.00 90.06 118 LYS A C 1
ATOM 918 O O . LYS A 1 118 ? -7.183 11.205 -0.247 1.00 90.06 118 LYS A O 1
ATOM 923 N N . LYS A 1 119 ? -7.557 10.257 -2.251 1.00 89.00 119 LYS A N 1
ATOM 924 C CA . LYS A 1 119 ? -8.940 9.852 -1.961 1.00 89.00 119 LYS A CA 1
ATOM 925 C C . LYS A 1 119 ? -8.973 8.761 -0.890 1.00 89.00 119 LYS A C 1
ATOM 927 O O . LYS A 1 119 ? -9.729 8.892 0.061 1.00 89.00 119 LYS A O 1
ATOM 932 N N . ALA A 1 120 ? -8.151 7.722 -1.030 1.00 88.19 120 ALA A N 1
ATOM 933 C CA . ALA A 1 120 ? -8.092 6.623 -0.069 1.00 88.19 120 ALA A CA 1
ATOM 934 C C . ALA A 1 120 ? -7.578 7.077 1.307 1.00 88.19 120 ALA A C 1
ATOM 936 O O . ALA A 1 120 ? -8.041 6.589 2.324 1.00 88.19 120 ALA A O 1
ATOM 937 N N . LEU A 1 121 ? -6.650 8.036 1.352 1.00 91.06 121 LEU A N 1
ATOM 938 C CA . LEU A 1 121 ? -6.076 8.571 2.590 1.00 91.06 121 LEU A CA 1
ATOM 939 C C . LEU A 1 121 ? -6.772 9.845 3.094 1.00 91.06 121 LEU A C 1
ATOM 941 O O . LEU A 1 121 ? -6.236 10.516 3.975 1.00 91.06 121 LEU A O 1
ATOM 945 N N . ALA A 1 122 ? -7.939 10.197 2.547 1.00 91.94 122 ALA A N 1
ATOM 946 C CA . ALA A 1 122 ? -8.671 11.394 2.957 1.00 91.94 122 ALA A CA 1
ATOM 947 C C 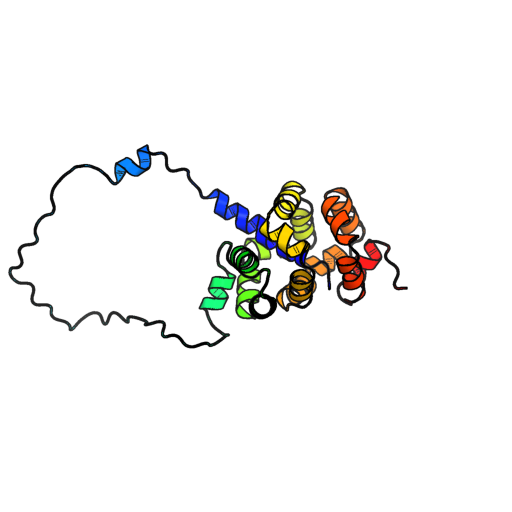. ALA A 1 122 ? -9.218 11.276 4.389 1.00 91.94 122 ALA A C 1
ATOM 949 O O . ALA A 1 122 ? -9.214 12.259 5.127 1.00 91.94 122 ALA A O 1
ATOM 950 N N . SER A 1 123 ? -9.669 10.081 4.779 1.00 94.19 123 SER A N 1
ATOM 951 C CA . SER A 1 123 ? -10.165 9.772 6.121 1.00 94.19 123 SER A CA 1
ATOM 952 C C . SER A 1 123 ? -10.021 8.273 6.430 1.00 94.19 123 SER A C 1
ATOM 954 O O . SER A 1 123 ? -9.800 7.482 5.505 1.00 94.19 123 SER A O 1
ATOM 956 N N . PRO A 1 124 ? -10.138 7.858 7.706 1.00 91.56 124 PRO A N 1
ATOM 957 C CA . PRO A 1 124 ? -10.175 6.444 8.080 1.00 91.56 124 PRO A CA 1
ATOM 958 C C . PRO A 1 124 ? -11.274 5.658 7.359 1.00 91.56 124 PRO A C 1
ATOM 960 O O . PRO A 1 124 ? -11.027 4.545 6.907 1.00 91.56 124 PRO A O 1
ATOM 963 N N . GLU A 1 125 ? -12.453 6.254 7.187 1.00 91.62 125 GLU A N 1
ATOM 964 C CA . GLU A 1 125 ? -13.613 5.639 6.534 1.00 91.62 125 GLU A CA 1
ATOM 965 C C . GLU A 1 125 ? -13.370 5.469 5.033 1.00 91.62 125 GLU A C 1
ATOM 967 O O . GLU A 1 125 ? -13.669 4.418 4.476 1.00 91.62 125 GLU A O 1
ATOM 972 N N . ALA A 1 126 ? -12.756 6.460 4.375 1.00 90.62 126 ALA A N 1
ATOM 973 C CA . ALA A 1 126 ? -12.385 6.349 2.964 1.00 90.62 126 ALA A CA 1
ATOM 974 C C . ALA A 1 126 ? -11.343 5.243 2.734 1.00 90.62 126 ALA A C 1
ATOM 976 O O . ALA A 1 126 ? -11.385 4.533 1.725 1.00 90.62 126 ALA A O 1
ATOM 977 N N . LEU A 1 127 ? -10.413 5.076 3.680 1.00 90.00 127 LEU A N 1
ATOM 978 C CA . LEU A 1 127 ? -9.443 3.989 3.648 1.00 90.00 127 LEU A CA 1
ATOM 979 C C . LEU A 1 127 ? -10.111 2.637 3.918 1.00 90.00 127 LEU A C 1
ATOM 981 O O . LEU A 1 127 ? -9.784 1.656 3.250 1.00 90.00 127 LEU A O 1
ATOM 985 N N . GLN A 1 128 ? -11.045 2.586 4.868 1.00 88.62 128 GLN A N 1
ATOM 986 C CA . GLN A 1 128 ? -11.838 1.400 5.171 1.00 88.62 128 GLN A CA 1
ATOM 987 C C . GLN A 1 128 ? -12.665 0.968 3.962 1.00 88.62 128 GLN A C 1
ATOM 989 O O . GLN A 1 128 ? -12.622 -0.198 3.608 1.00 88.62 128 GLN A O 1
ATOM 994 N N . GLU A 1 129 ? -13.363 1.882 3.291 1.00 88.38 129 GLU A N 1
ATOM 995 C CA . GLU A 1 129 ? -14.126 1.593 2.072 1.00 88.38 129 GLU A CA 1
ATOM 996 C C . GLU A 1 129 ? -13.201 1.060 0.969 1.00 88.38 129 GLU A C 1
ATOM 998 O O . GLU A 1 129 ? -13.496 0.067 0.304 1.00 88.38 129 GLU A O 1
ATOM 1003 N N . PHE A 1 130 ? -12.031 1.685 0.810 1.00 86.12 130 PHE A N 1
ATOM 1004 C CA . PHE A 1 130 ? -11.046 1.282 -0.185 1.00 86.12 130 PHE A CA 1
ATOM 1005 C C . PHE A 1 130 ? -10.487 -0.129 0.057 1.00 86.12 130 PHE A C 1
ATOM 1007 O O . PHE A 1 130 ? -10.369 -0.902 -0.892 1.00 86.12 130 PHE A O 1
ATOM 1014 N N . LEU A 1 131 ? -10.125 -0.450 1.303 1.00 85.50 131 LEU A N 1
ATOM 1015 C CA . LEU A 1 131 ? -9.593 -1.760 1.700 1.00 85.50 131 LEU A CA 1
ATOM 1016 C C . LEU A 1 131 ? -10.693 -2.798 1.948 1.00 85.50 131 LEU A C 1
ATOM 1018 O O . LEU A 1 131 ? -10.408 -3.990 1.974 1.00 85.50 131 LEU A O 1
ATOM 1022 N N . GLY A 1 132 ? -11.922 -2.351 2.177 1.00 85.25 132 GLY A N 1
ATOM 1023 C CA . GLY A 1 132 ? -13.085 -3.171 2.484 1.00 85.25 132 GLY A CA 1
ATOM 1024 C C . GLY A 1 132 ? -13.699 -3.797 1.246 1.00 85.25 132 GLY A C 1
ATOM 1025 O O . GLY A 1 132 ? -14.290 -4.862 1.373 1.00 85.25 132 GLY A O 1
ATOM 1026 N N . ASP A 1 133 ? -13.501 -3.191 0.072 1.00 85.81 133 ASP A N 1
ATOM 1027 C CA . ASP A 1 133 ? -13.924 -3.706 -1.231 1.00 85.81 133 ASP A CA 1
ATOM 1028 C C . ASP A 1 133 ? -13.222 -5.040 -1.574 1.00 85.81 133 ASP A C 1
ATOM 1030 O O . ASP A 1 133 ? -12.049 -5.040 -1.984 1.00 85.81 133 ASP A O 1
ATOM 1034 N N . PRO A 1 134 ? -13.930 -6.186 -1.472 1.00 81.56 134 PRO A N 1
ATOM 1035 C CA . PRO A 1 134 ? -13.325 -7.491 -1.688 1.00 81.56 134 PRO A CA 1
ATOM 1036 C C . PRO A 1 134 ? -12.885 -7.694 -3.133 1.00 81.56 134 PRO A C 1
ATOM 1038 O O . PRO A 1 134 ? -11.952 -8.456 -3.366 1.00 81.56 134 PRO A O 1
ATOM 1041 N N . GLY A 1 135 ? -13.522 -7.032 -4.107 1.00 84.38 135 GLY A N 1
ATOM 1042 C CA . GLY A 1 135 ? -13.121 -7.110 -5.513 1.00 84.38 135 GLY A CA 1
ATOM 1043 C C . GLY A 1 135 ? -11.720 -6.540 -5.696 1.00 84.38 135 GLY A C 1
ATOM 1044 O O . GLY A 1 135 ? -10.800 -7.256 -6.084 1.00 84.38 135 GLY A O 1
ATOM 1045 N N . THR A 1 136 ? -11.527 -5.288 -5.268 1.00 80.75 136 THR A N 1
ATOM 1046 C CA . THR A 1 136 ? -10.226 -4.604 -5.336 1.00 80.75 136 THR A CA 1
ATOM 1047 C C . THR A 1 136 ? -9.111 -5.407 -4.657 1.00 80.75 136 THR A C 1
ATOM 1049 O O . THR A 1 136 ? -8.021 -5.561 -5.211 1.00 80.75 136 THR A O 1
ATOM 1052 N N . VAL A 1 137 ? -9.360 -5.911 -3.447 1.00 83.00 137 VAL A N 1
ATOM 1053 C CA . VAL A 1 137 ? -8.359 -6.662 -2.678 1.00 83.00 137 VAL A CA 1
ATOM 1054 C C . VAL A 1 137 ? -8.080 -8.026 -3.300 1.00 83.00 137 VAL A C 1
ATOM 1056 O O . VAL A 1 137 ? -6.926 -8.450 -3.358 1.00 83.00 137 VAL A O 1
ATOM 1059 N N . ASN A 1 138 ? -9.110 -8.737 -3.758 1.00 85.06 138 ASN A N 1
ATOM 1060 C CA . ASN A 1 138 ? -8.932 -10.047 -4.374 1.00 85.06 138 ASN A CA 1
ATOM 1061 C C . ASN A 1 138 ? -8.135 -9.956 -5.664 1.00 85.06 138 ASN A C 1
ATOM 1063 O O . ASN A 1 138 ? -7.235 -10.771 -5.854 1.00 85.06 138 ASN A O 1
ATOM 1067 N N . ASP A 1 139 ? -8.450 -8.969 -6.492 1.00 84.94 139 ASP A N 1
ATOM 1068 C CA . ASP A 1 139 ? -7.754 -8.710 -7.739 1.00 84.94 139 ASP A CA 1
ATOM 1069 C C . ASP A 1 139 ? -6.290 -8.344 -7.450 1.00 84.94 139 ASP A C 1
ATOM 1071 O O . ASP A 1 139 ? -5.379 -8.914 -8.047 1.00 84.94 139 ASP A O 1
ATOM 1075 N N . PHE A 1 140 ? -6.042 -7.497 -6.443 1.00 84.69 140 PHE A N 1
ATOM 1076 C CA . PHE A 1 140 ? -4.685 -7.153 -6.006 1.00 84.69 140 PHE A CA 1
ATOM 1077 C C . PHE A 1 140 ? -3.876 -8.384 -5.608 1.00 84.69 140 PHE A C 1
ATOM 1079 O O . PHE A 1 140 ? -2.736 -8.555 -6.031 1.00 84.69 140 PHE A O 1
ATOM 1086 N N . LEU A 1 141 ? -4.468 -9.256 -4.795 1.00 85.88 141 LEU A N 1
ATOM 1087 C CA . LEU A 1 141 ? -3.810 -10.471 -4.324 1.00 85.88 141 LEU A CA 1
ATOM 1088 C C . LEU A 1 141 ? -3.726 -11.569 -5.387 1.00 85.88 141 LEU A C 1
ATOM 1090 O O . LEU A 1 141 ? -3.018 -12.547 -5.170 1.00 85.88 141 LEU A O 1
ATOM 1094 N N . ALA A 1 142 ? -4.448 -11.435 -6.500 1.00 87.88 142 ALA A N 1
ATOM 1095 C CA . ALA A 1 142 ? -4.350 -12.324 -7.651 1.00 87.88 142 ALA A CA 1
ATOM 1096 C C . ALA A 1 142 ? -3.278 -11.869 -8.656 1.00 87.88 142 ALA A C 1
ATOM 1098 O O . ALA A 1 142 ? -2.854 -12.668 -9.495 1.00 87.88 142 ALA A O 1
ATOM 1099 N N . ASP A 1 143 ? -2.813 -10.619 -8.572 1.00 88.38 143 ASP A N 1
ATOM 1100 C CA . ASP A 1 143 ? -1.758 -10.107 -9.440 1.00 88.38 143 ASP A CA 1
ATOM 1101 C C . ASP A 1 143 ? -0.457 -10.902 -9.265 1.00 88.38 143 ASP A C 1
ATOM 1103 O O . ASP A 1 143 ? -0.007 -11.185 -8.148 1.00 88.38 143 ASP A O 1
ATOM 1107 N N . ARG A 1 144 ? 0.165 -11.279 -10.389 1.00 89.81 144 ARG A N 1
ATOM 1108 C CA . ARG A 1 144 ? 1.372 -12.120 -10.389 1.00 89.81 144 ARG A CA 1
ATOM 1109 C C . ARG A 1 144 ? 2.562 -11.417 -9.751 1.00 89.81 144 ARG A C 1
ATOM 1111 O O . ARG A 1 144 ? 3.293 -12.050 -8.991 1.00 89.81 144 ARG A O 1
ATOM 1118 N N . THR A 1 145 ? 2.754 -10.135 -10.047 1.00 88.38 145 THR A N 1
ATOM 1119 C CA . THR A 1 145 ? 3.859 -9.332 -9.515 1.00 88.38 145 THR A CA 1
ATOM 1120 C C . THR A 1 145 ? 3.698 -9.146 -8.017 1.00 88.38 145 THR A C 1
ATOM 1122 O O . THR A 1 145 ? 4.650 -9.341 -7.263 1.00 88.38 145 THR A O 1
ATOM 1125 N N . ILE A 1 146 ? 2.480 -8.850 -7.567 1.00 88.62 146 ILE A N 1
ATOM 1126 C CA . ILE A 1 146 ? 2.157 -8.733 -6.146 1.00 88.62 146 ILE A CA 1
ATOM 1127 C C . ILE A 1 146 ? 2.349 -10.059 -5.429 1.00 88.62 146 ILE A C 1
ATOM 1129 O O . ILE A 1 146 ? 3.014 -10.108 -4.397 1.00 88.62 146 ILE A O 1
ATOM 1133 N N . THR A 1 147 ? 1.819 -11.146 -5.979 1.00 88.25 147 THR A N 1
ATOM 1134 C CA . THR A 1 147 ? 1.968 -12.479 -5.391 1.00 88.25 147 THR A CA 1
ATOM 1135 C C . THR A 1 147 ? 3.444 -12.855 -5.267 1.00 88.25 147 THR A C 1
ATOM 1137 O O . THR A 1 147 ? 3.876 -13.324 -4.214 1.00 88.25 147 THR A O 1
ATOM 1140 N N . ALA A 1 148 ? 4.246 -12.597 -6.303 1.00 88.81 148 ALA A N 1
ATOM 1141 C CA . ALA A 1 148 ? 5.684 -12.843 -6.277 1.00 88.81 148 ALA A CA 1
ATOM 1142 C C . ALA A 1 148 ? 6.405 -11.965 -5.238 1.00 88.81 148 ALA A C 1
ATOM 1144 O O . ALA A 1 148 ? 7.218 -12.475 -4.467 1.00 88.81 148 ALA A O 1
ATOM 1145 N N . ALA A 1 149 ? 6.063 -10.677 -5.154 1.00 87.25 149 ALA A N 1
ATOM 1146 C CA . ALA A 1 149 ? 6.606 -9.757 -4.159 1.00 87.25 149 ALA A CA 1
ATOM 1147 C C . ALA A 1 149 ? 6.275 -10.197 -2.724 1.00 87.25 149 ALA A C 1
ATOM 1149 O O . ALA A 1 149 ? 7.161 -10.238 -1.875 1.00 87.25 149 ALA A O 1
ATOM 1150 N N . LEU A 1 150 ? 5.026 -10.592 -2.457 1.00 84.62 150 LEU A N 1
ATOM 1151 C CA . LEU A 1 150 ? 4.581 -11.078 -1.146 1.00 84.62 150 LEU A CA 1
ATOM 1152 C C . LEU A 1 150 ? 5.198 -12.433 -0.773 1.00 84.62 150 LEU A C 1
ATOM 1154 O O . LEU A 1 150 ? 5.301 -12.758 0.411 1.00 84.62 150 LEU A O 1
ATOM 1158 N N . ASN A 1 151 ? 5.584 -13.246 -1.752 1.00 85.00 151 ASN A N 1
ATOM 1159 C CA . ASN A 1 151 ? 6.248 -14.529 -1.522 1.00 85.00 151 ASN A CA 1
ATOM 1160 C C . ASN A 1 151 ? 7.774 -14.407 -1.417 1.00 85.00 151 ASN A C 1
ATOM 1162 O O . ASN A 1 151 ? 8.423 -15.387 -1.062 1.00 85.00 151 ASN A O 1
ATOM 1166 N N . SER A 1 152 ? 8.345 -13.227 -1.674 1.00 86.06 152 SER A N 1
ATOM 1167 C CA . SER A 1 152 ? 9.775 -12.963 -1.524 1.00 86.06 152 SER A CA 1
ATOM 1168 C C . SER A 1 152 ? 10.066 -12.300 -0.171 1.00 86.06 152 SER A C 1
ATOM 1170 O O . SER A 1 152 ? 9.745 -11.122 0.014 1.00 86.06 152 SER A O 1
ATOM 1172 N N . PRO A 1 153 ? 10.724 -12.998 0.779 1.00 82.31 153 PRO A N 1
ATOM 1173 C CA . PRO A 1 153 ? 11.094 -12.405 2.064 1.00 82.31 153 PRO A CA 1
ATOM 1174 C C . PRO A 1 153 ? 11.959 -11.154 1.892 1.00 82.31 153 PRO A C 1
ATOM 1176 O O . PRO A 1 153 ? 11.786 -10.174 2.604 1.00 82.31 153 PRO A O 1
ATOM 1179 N N . GLN A 1 154 ? 12.857 -11.151 0.905 1.00 85.56 154 GLN A N 1
ATOM 1180 C CA . GLN A 1 154 ? 13.724 -10.012 0.617 1.00 85.56 154 GLN A CA 1
ATOM 1181 C C . GLN A 1 154 ? 12.920 -8.767 0.209 1.00 85.56 154 GLN A C 1
ATOM 1183 O O . GLN A 1 154 ? 13.172 -7.681 0.730 1.00 85.56 154 GLN A O 1
ATOM 1188 N N . VAL A 1 155 ? 11.935 -8.921 -0.680 1.00 87.12 155 VAL A N 1
ATOM 1189 C CA . VAL A 1 155 ? 11.077 -7.813 -1.130 1.00 87.12 155 VAL A CA 1
ATOM 1190 C C . VAL A 1 155 ? 10.202 -7.309 0.014 1.00 87.12 155 VAL A C 1
ATOM 1192 O O . VAL A 1 155 ? 10.121 -6.104 0.246 1.00 87.12 155 VAL A O 1
ATOM 1195 N N . VAL A 1 156 ? 9.598 -8.223 0.778 1.00 83.50 156 VAL A N 1
ATOM 1196 C CA . VAL A 1 156 ? 8.798 -7.886 1.965 1.00 83.50 156 VAL A CA 1
ATOM 1197 C C . VAL A 1 156 ? 9.626 -7.088 2.974 1.00 83.50 156 VAL A C 1
ATOM 1199 O O . VAL A 1 156 ? 9.157 -6.069 3.487 1.00 83.50 156 VAL A O 1
ATOM 1202 N N . ASN A 1 157 ? 10.873 -7.497 3.218 1.00 81.75 157 ASN A N 1
ATOM 1203 C CA . ASN A 1 157 ? 11.778 -6.812 4.137 1.00 81.75 157 ASN A CA 1
ATOM 1204 C C . ASN A 1 157 ? 12.035 -5.369 3.688 1.00 81.75 157 ASN A C 1
ATOM 1206 O O . ASN A 1 157 ? 11.804 -4.452 4.480 1.00 81.75 157 ASN A O 1
ATOM 1210 N N . VAL A 1 158 ? 12.418 -5.171 2.422 1.00 86.12 158 VAL A N 1
ATOM 1211 C CA . VAL A 1 158 ? 12.672 -3.845 1.835 1.00 86.12 158 VAL A CA 1
ATOM 1212 C C . VAL A 1 158 ? 11.433 -2.960 1.911 1.00 86.12 158 VAL A C 1
ATOM 1214 O O . VAL A 1 158 ? 11.477 -1.882 2.501 1.00 86.12 158 VAL A O 1
ATOM 1217 N N . LEU A 1 159 ? 10.291 -3.431 1.399 1.00 84.44 159 LEU A N 1
ATOM 1218 C CA . LEU A 1 159 ? 9.055 -2.644 1.394 1.00 84.44 159 LEU A CA 1
ATOM 1219 C C . LEU A 1 159 ? 8.646 -2.239 2.806 1.00 84.44 159 LEU A C 1
ATOM 1221 O O . LEU A 1 159 ? 8.213 -1.114 3.030 1.00 84.44 159 LEU A O 1
ATOM 1225 N N . SER A 1 160 ? 8.816 -3.126 3.781 1.00 80.00 160 SER A N 1
ATOM 1226 C CA . SER A 1 160 ? 8.422 -2.848 5.157 1.00 80.00 160 SER A CA 1
ATOM 1227 C C . SER A 1 160 ? 9.295 -1.818 5.879 1.00 80.00 160 SER A C 1
ATOM 1229 O O . SER A 1 160 ? 8.839 -1.211 6.850 1.00 80.00 160 SER A O 1
ATOM 1231 N N . GLN A 1 161 ? 10.547 -1.664 5.446 1.00 80.94 161 GLN A N 1
ATOM 1232 C CA . GLN A 1 161 ? 11.519 -0.727 6.009 1.00 80.94 161 GLN A CA 1
ATOM 1233 C C . GLN A 1 161 ? 11.604 0.573 5.202 1.00 80.94 161 GLN A C 1
ATOM 1235 O O . GLN A 1 161 ? 12.162 1.551 5.705 1.00 80.94 161 GLN A O 1
ATOM 1240 N N . SER A 1 162 ? 11.009 0.588 4.006 1.00 87.88 162 SER A N 1
ATOM 1241 C CA . SER A 1 162 ? 10.985 1.736 3.106 1.00 87.88 162 SER A CA 1
ATOM 1242 C C . SER A 1 162 ? 10.332 2.970 3.725 1.00 87.88 162 SER A C 1
ATOM 1244 O O . SER A 1 162 ? 9.404 2.885 4.543 1.00 87.88 162 SER A O 1
ATOM 1246 N N . ASP A 1 163 ? 10.776 4.144 3.288 1.00 90.88 163 ASP A N 1
ATOM 1247 C CA . ASP A 1 163 ? 10.174 5.399 3.733 1.00 90.88 163 ASP A CA 1
ATOM 1248 C C . ASP A 1 163 ? 8.758 5.596 3.181 1.00 90.88 163 ASP A C 1
ATOM 1250 O O . ASP A 1 163 ? 7.930 6.217 3.852 1.00 90.88 163 ASP A O 1
ATOM 1254 N N . MET A 1 164 ? 8.414 5.000 2.032 1.00 89.31 164 MET A N 1
ATOM 1255 C CA . MET A 1 164 ? 7.030 4.965 1.550 1.00 89.31 164 MET A CA 1
ATOM 1256 C C . MET A 1 164 ? 6.115 4.246 2.542 1.00 89.31 164 MET A C 1
ATOM 1258 O O . MET A 1 164 ? 5.046 4.757 2.881 1.00 89.31 164 MET A O 1
ATOM 1262 N N . ALA A 1 165 ? 6.544 3.093 3.063 1.00 86.31 165 ALA A N 1
ATOM 1263 C CA . ALA A 1 165 ? 5.763 2.369 4.053 1.00 86.31 165 ALA A CA 1
ATOM 1264 C C . ALA A 1 165 ? 5.614 3.161 5.357 1.00 86.31 165 ALA A C 1
ATOM 1266 O O . ALA A 1 165 ? 4.509 3.277 5.887 1.00 86.31 165 ALA A O 1
ATOM 1267 N N . LYS A 1 166 ? 6.693 3.770 5.857 1.00 86.19 166 LYS A N 1
ATOM 1268 C CA . LYS A 1 166 ? 6.624 4.647 7.040 1.00 86.19 166 LYS A CA 1
ATOM 1269 C C . LYS A 1 166 ? 5.682 5.832 6.817 1.00 86.19 166 LYS A C 1
ATOM 1271 O O . LYS A 1 166 ? 4.905 6.164 7.705 1.00 86.19 166 LYS A O 1
ATOM 1276 N N . THR A 1 167 ? 5.716 6.436 5.629 1.00 90.00 167 THR A N 1
ATOM 1277 C CA . THR A 1 167 ? 4.844 7.561 5.261 1.00 90.00 167 THR A CA 1
ATOM 1278 C C . THR A 1 167 ? 3.372 7.151 5.266 1.00 90.00 167 THR A C 1
ATOM 1280 O O . THR A 1 167 ? 2.540 7.866 5.818 1.00 90.00 167 THR A O 1
ATOM 1283 N N . LEU A 1 168 ? 3.046 5.980 4.712 1.00 87.69 168 LEU A N 1
ATOM 1284 C CA . LEU A 1 168 ? 1.684 5.442 4.735 1.00 87.69 168 LEU A CA 1
ATOM 1285 C C . LEU A 1 168 ? 1.219 5.085 6.148 1.00 87.69 168 LEU A C 1
ATOM 1287 O O . LEU A 1 168 ? 0.079 5.371 6.499 1.00 87.69 168 LEU A O 1
ATOM 1291 N N . LEU A 1 169 ? 2.093 4.507 6.976 1.00 84.38 169 LEU A N 1
ATOM 1292 C CA . LEU A 1 169 ? 1.777 4.221 8.377 1.00 84.38 169 LEU A CA 1
ATOM 1293 C C . LEU A 1 169 ? 1.500 5.482 9.176 1.00 84.38 169 LEU A C 1
ATOM 1295 O O . LEU A 1 169 ? 0.600 5.488 10.005 1.00 84.38 169 LEU A O 1
ATOM 1299 N N . ALA A 1 170 ? 2.277 6.534 8.943 1.00 87.88 170 ALA A N 1
ATOM 1300 C CA . ALA A 1 170 ? 2.115 7.806 9.626 1.00 87.88 170 ALA A CA 1
ATOM 1301 C C . ALA A 1 170 ? 0.888 8.598 9.137 1.00 87.88 170 ALA A C 1
ATOM 1303 O O . ALA A 1 170 ? 0.544 9.612 9.744 1.00 87.88 170 ALA A O 1
ATOM 1304 N N . ALA A 1 171 ? 0.220 8.163 8.061 1.00 90.50 171 ALA A N 1
ATOM 1305 C CA . ALA A 1 171 ? -0.953 8.848 7.542 1.00 90.50 171 ALA A CA 1
ATOM 1306 C C . ALA A 1 171 ? -2.108 8.814 8.568 1.00 90.50 171 ALA A C 1
ATOM 1308 O O . ALA A 1 171 ? -2.435 7.738 9.081 1.00 90.50 171 ALA A O 1
ATOM 1309 N N . PRO A 1 172 ? -2.789 9.949 8.827 1.00 92.00 172 PRO A N 1
ATOM 1310 C CA . PRO A 1 172 ? -3.896 10.007 9.784 1.00 92.00 172 PRO A CA 1
ATOM 1311 C C . PRO A 1 172 ? -5.025 9.018 9.482 1.00 92.00 172 PRO A C 1
ATOM 1313 O O . PRO A 1 172 ? -5.559 8.406 10.400 1.00 92.00 172 PRO A O 1
ATOM 1316 N N . ALA A 1 173 ? -5.346 8.806 8.201 1.00 91.31 173 ALA A N 1
ATOM 1317 C CA . ALA A 1 173 ? -6.343 7.824 7.780 1.00 91.31 173 ALA A CA 1
ATOM 1318 C C . ALA A 1 173 ? -5.971 6.398 8.214 1.00 91.31 173 ALA A C 1
ATOM 1320 O O . ALA A 1 173 ? -6.812 5.670 8.735 1.00 91.31 173 ALA A O 1
ATOM 1321 N N . PHE A 1 174 ? -4.698 6.017 8.060 1.00 89.25 174 PHE A N 1
ATOM 1322 C CA . PHE A 1 174 ? -4.227 4.704 8.487 1.00 89.25 174 PHE A CA 1
ATOM 1323 C C . PHE A 1 174 ? -4.250 4.573 10.010 1.00 89.25 174 PHE A C 1
ATOM 1325 O O . PHE A 1 174 ? -4.785 3.595 10.524 1.00 89.25 174 PHE A O 1
ATOM 1332 N N . GLN A 1 175 ? -3.729 5.569 10.735 1.00 89.38 175 GLN A N 1
ATOM 1333 C CA . GLN A 1 175 ? -3.720 5.566 12.202 1.00 89.38 175 GLN A CA 1
ATOM 1334 C C . GLN A 1 1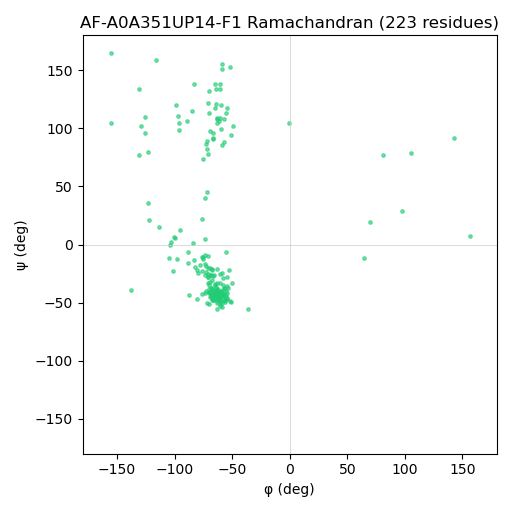75 ? -5.131 5.528 12.798 1.00 89.38 175 GLN A C 1
ATOM 1336 O O . GLN A 1 175 ? -5.375 4.774 13.740 1.00 89.38 175 GLN A O 1
ATOM 1341 N N . GLY A 1 176 ? -6.070 6.288 12.231 1.00 90.31 176 GLY A N 1
ATOM 1342 C CA . GLY A 1 176 ? -7.470 6.267 12.648 1.00 90.31 176 GLY A CA 1
ATOM 1343 C C . GLY A 1 176 ? -8.130 4.915 12.387 1.00 90.31 176 GLY A C 1
ATOM 1344 O O . GLY A 1 176 ? -8.799 4.392 13.273 1.00 90.31 176 GLY A O 1
ATOM 1345 N N . LEU A 1 177 ? -7.863 4.305 11.226 1.00 88.88 177 LEU A N 1
ATOM 1346 C CA . LEU A 1 177 ? -8.389 2.985 10.882 1.00 88.88 177 LEU A CA 1
ATOM 1347 C C . LEU A 1 177 ? -7.919 1.918 11.876 1.00 88.88 177 LEU A C 1
ATOM 1349 O O . LEU A 1 177 ? -8.736 1.199 12.438 1.00 88.88 177 LEU A O 1
ATOM 1353 N N . ILE A 1 178 ? -6.608 1.818 12.119 1.00 86.94 178 ILE A N 1
ATOM 1354 C CA . ILE A 1 178 ? -6.063 0.757 12.982 1.00 86.94 178 ILE A CA 1
ATOM 1355 C C . ILE A 1 178 ? -6.357 0.960 14.469 1.00 86.94 178 ILE A C 1
ATOM 1357 O O . ILE A 1 178 ? -6.223 0.018 15.248 1.00 86.94 178 ILE A O 1
ATOM 1361 N N . SER A 1 179 ? -6.705 2.181 14.872 1.00 88.94 179 SER A N 1
ATOM 1362 C CA . SER A 1 179 ? -7.103 2.489 16.247 1.00 88.94 179 SER A CA 1
ATOM 1363 C C . SER A 1 179 ? -8.576 2.173 16.506 1.00 88.94 179 SER A C 1
ATOM 1365 O O . SER A 1 179 ? -8.979 2.116 17.665 1.00 88.94 179 SER A O 1
ATOM 1367 N N . ASN A 1 180 ? -9.366 1.943 15.452 1.00 89.50 180 ASN A N 1
ATOM 1368 C CA . ASN A 1 180 ? -10.754 1.522 15.549 1.00 89.50 180 ASN A CA 1
ATOM 1369 C C . ASN A 1 180 ? -10.853 -0.015 15.421 1.00 89.50 180 ASN A C 1
ATOM 1371 O O . ASN A 1 180 ? -10.732 -0.550 14.314 1.00 89.50 180 ASN A O 1
ATOM 1375 N N . PRO A 1 181 ? -11.077 -0.748 16.528 1.00 85.50 181 PRO A N 1
ATOM 1376 C CA . PRO A 1 181 ? -11.146 -2.205 16.493 1.00 85.50 181 PRO A CA 1
ATOM 1377 C C . PRO A 1 181 ? -12.310 -2.721 15.640 1.00 85.50 181 PRO A C 1
ATOM 1379 O O . PRO A 1 181 ? -12.141 -3.741 14.976 1.00 85.50 181 PRO A O 1
ATOM 1382 N N . ASP A 1 182 ? -13.441 -2.014 15.598 1.00 88.69 182 ASP A N 1
ATOM 1383 C CA . ASP A 1 182 ? -14.610 -2.424 14.815 1.00 88.69 182 ASP A CA 1
ATOM 1384 C C . ASP A 1 182 ? -14.312 -2.330 13.315 1.00 88.69 182 ASP A C 1
ATOM 1386 O O . ASP A 1 182 ? -14.567 -3.274 12.571 1.00 88.69 182 ASP A O 1
ATOM 1390 N N . ALA A 1 183 ? -13.658 -1.248 12.880 1.00 87.31 183 ALA A N 1
ATOM 1391 C CA . ALA A 1 183 ? -13.243 -1.085 11.486 1.00 87.31 183 ALA A CA 1
ATOM 1392 C C . ALA A 1 183 ? -12.227 -2.158 11.054 1.00 87.31 183 ALA A C 1
ATOM 1394 O O . ALA A 1 183 ? -12.308 -2.703 9.952 1.00 87.31 183 ALA A O 1
ATOM 1395 N N . VAL A 1 184 ? -11.279 -2.511 11.930 1.00 84.62 184 VAL A N 1
ATOM 1396 C CA . VAL A 1 184 ? -10.322 -3.600 11.669 1.00 84.62 184 VAL A CA 1
ATOM 1397 C C . VAL A 1 184 ? -11.031 -4.955 11.583 1.00 84.62 184 VAL A C 1
ATOM 1399 O O . VAL A 1 184 ? -10.701 -5.761 10.711 1.00 84.62 184 VAL A O 1
ATOM 1402 N N . GLN A 1 185 ? -12.006 -5.218 12.457 1.00 83.94 185 GLN A N 1
ATOM 1403 C CA . GLN A 1 185 ? -12.800 -6.449 12.427 1.00 83.94 185 GLN A CA 1
ATOM 1404 C C . GLN A 1 185 ? -13.680 -6.537 11.179 1.00 83.94 185 GLN A C 1
ATOM 1406 O O . GLN A 1 185 ? -13.777 -7.604 10.573 1.00 83.94 185 GLN A O 1
ATOM 1411 N N . GLU A 1 186 ? -14.273 -5.428 10.752 1.00 86.19 186 GLU A N 1
ATOM 1412 C CA . GLU A 1 186 ? -15.066 -5.365 9.529 1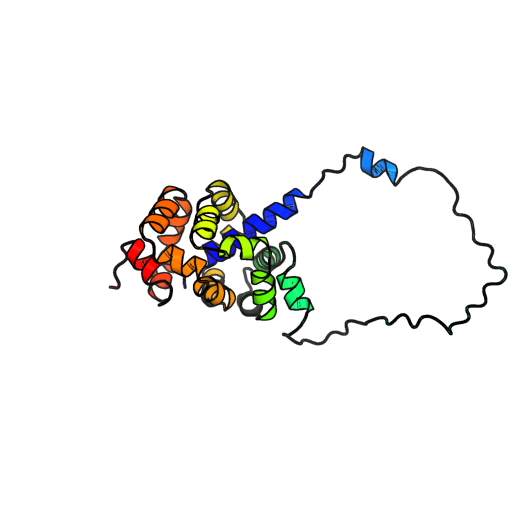.00 86.19 186 GLU A CA 1
ATOM 1413 C C . GLU A 1 186 ? -14.199 -5.637 8.293 1.00 86.19 186 GLU A C 1
ATOM 1415 O O . GLU A 1 186 ? -14.547 -6.476 7.460 1.00 86.19 186 GLU A O 1
ATOM 1420 N N . LEU A 1 187 ? -13.011 -5.026 8.211 1.00 83.44 187 LEU A N 1
ATOM 1421 C CA . LEU A 1 187 ? -12.036 -5.331 7.160 1.00 83.44 187 LEU A CA 1
ATOM 1422 C C . LEU A 1 187 ? -11.645 -6.809 7.159 1.00 83.44 187 LEU A C 1
ATOM 1424 O O . LEU A 1 187 ? -11.553 -7.420 6.094 1.00 83.44 187 LEU A O 1
ATOM 1428 N N . ALA A 1 188 ? -11.434 -7.389 8.340 1.00 81.88 188 ALA A N 1
ATOM 1429 C CA . ALA A 1 188 ? -11.115 -8.801 8.494 1.00 81.88 188 ALA A CA 1
ATOM 1430 C C . ALA A 1 188 ? -12.251 -9.715 8.007 1.00 81.88 188 ALA A C 1
ATOM 1432 O O . ALA A 1 188 ? -11.978 -10.736 7.371 1.00 81.88 188 ALA A O 1
ATOM 1433 N N . GLY A 1 189 ? -13.503 -9.345 8.291 1.00 84.44 189 GLY A N 1
ATOM 1434 C CA . GLY A 1 189 ? -14.701 -10.064 7.858 1.00 84.44 189 GLY A CA 1
ATOM 1435 C C . GLY A 1 189 ? -14.924 -9.980 6.350 1.00 84.44 189 GLY A C 1
ATOM 1436 O O . GLY A 1 189 ? -15.165 -10.999 5.706 1.00 84.44 189 GLY A O 1
ATOM 1437 N N . ASN A 1 190 ? -14.763 -8.789 5.772 1.00 86.12 190 ASN A N 1
ATOM 1438 C CA . ASN A 1 190 ? -14.949 -8.553 4.339 1.00 86.12 190 ASN A CA 1
ATOM 1439 C C . ASN A 1 190 ? -13.797 -9.127 3.495 1.00 86.12 190 ASN A C 1
ATOM 1441 O O . ASN A 1 190 ? -13.992 -9.479 2.332 1.00 86.12 190 ASN A O 1
ATOM 1445 N N . ASN A 1 191 ? -12.598 -9.264 4.075 1.00 83.06 191 ASN A N 1
ATOM 1446 C CA . ASN A 1 191 ? -11.390 -9.674 3.361 1.00 83.06 191 ASN A CA 1
ATOM 1447 C C . ASN A 1 191 ? -10.636 -10.805 4.080 1.00 8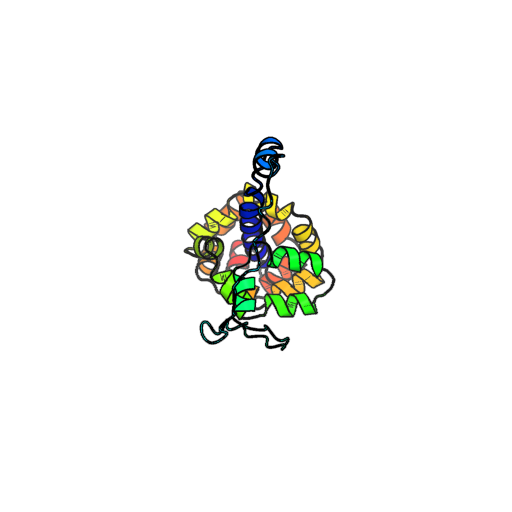3.06 191 ASN A C 1
ATOM 1449 O O . ASN A 1 191 ? -9.550 -10.590 4.638 1.00 83.06 191 ASN A O 1
ATOM 1453 N N . PRO A 1 192 ? -11.116 -12.061 3.990 1.00 83.31 192 PRO A N 1
ATOM 1454 C CA . PRO A 1 192 ? -10.454 -13.200 4.629 1.00 83.31 192 PRO A CA 1
ATOM 1455 C C . PRO A 1 192 ? -9.019 -13.428 4.119 1.00 83.31 192 PRO A C 1
ATOM 1457 O O . PRO A 1 192 ? -8.175 -13.944 4.854 1.00 83.31 192 PRO A O 1
ATOM 1460 N N . LYS A 1 193 ? -8.697 -13.003 2.888 1.00 81.19 193 LYS A N 1
ATOM 1461 C CA . LYS A 1 193 ? -7.328 -13.072 2.348 1.00 81.19 193 LYS A CA 1
ATOM 1462 C C . LYS A 1 193 ? -6.366 -12.084 3.013 1.00 81.19 193 LYS A C 1
ATOM 1464 O O . LYS A 1 193 ? -5.211 -12.441 3.233 1.00 81.19 193 LYS A O 1
ATOM 1469 N N . ILE A 1 194 ? -6.827 -10.887 3.393 1.00 81.50 194 ILE A N 1
ATOM 1470 C CA . ILE A 1 194 ? -6.011 -9.953 4.190 1.00 81.50 194 ILE A CA 1
ATOM 1471 C C . ILE A 1 194 ? -5.679 -10.607 5.530 1.00 81.50 194 ILE A C 1
ATOM 1473 O O . ILE A 1 194 ? -4.526 -10.593 5.954 1.00 81.50 194 ILE A O 1
ATOM 1477 N N . MET A 1 195 ? -6.649 -11.277 6.153 1.00 79.94 195 MET A N 1
ATOM 1478 C CA . MET A 1 195 ? -6.414 -12.008 7.399 1.00 79.94 195 MET A CA 1
ATOM 1479 C C . MET A 1 195 ? -5.446 -13.178 7.240 1.00 79.94 195 MET A C 1
ATOM 1481 O O . MET A 1 195 ? -4.609 -13.399 8.116 1.00 79.94 195 MET A O 1
ATOM 1485 N N . ALA A 1 196 ? -5.515 -13.912 6.128 1.00 82.75 196 ALA A N 1
ATOM 1486 C CA . ALA A 1 196 ? -4.550 -14.964 5.825 1.00 82.75 196 ALA A CA 1
ATOM 1487 C C . ALA A 1 196 ? -3.120 -14.407 5.714 1.00 82.75 196 ALA A C 1
ATOM 1489 O O . ALA A 1 196 ? -2.193 -15.002 6.261 1.00 82.75 196 ALA A O 1
ATOM 1490 N N . LEU A 1 197 ? -2.946 -13.236 5.090 1.00 79.69 197 LEU A N 1
ATOM 1491 C CA . LEU A 1 197 ? -1.654 -12.551 5.035 1.00 79.69 197 LEU A CA 1
ATOM 1492 C C . LEU A 1 197 ? -1.202 -12.076 6.416 1.00 79.69 197 LEU A C 1
ATOM 1494 O O . LEU A 1 197 ? -0.085 -12.369 6.819 1.00 79.69 197 LEU A O 1
ATOM 1498 N N . LEU A 1 198 ? -2.064 -11.414 7.188 1.00 79.38 198 LEU A N 1
ATOM 1499 C CA . LEU A 1 198 ? -1.713 -10.930 8.528 1.00 79.38 198 LEU A CA 1
ATOM 1500 C C . LEU A 1 198 ? -1.252 -12.060 9.464 1.00 79.38 198 LEU A C 1
ATOM 1502 O O . LEU A 1 198 ? -0.416 -11.838 10.336 1.00 79.38 198 LEU A O 1
ATOM 1506 N N . ARG A 1 199 ? -1.740 -13.289 9.265 1.00 81.31 199 ARG A N 1
ATOM 1507 C CA . ARG A 1 199 ? -1.322 -14.471 10.034 1.00 81.31 199 ARG A CA 1
ATOM 1508 C C . ARG A 1 199 ? 0.055 -15.022 9.651 1.00 81.31 199 ARG A C 1
ATOM 1510 O O . ARG A 1 199 ? 0.567 -15.868 10.383 1.00 81.31 199 ARG A O 1
ATOM 1517 N N . ARG A 1 200 ? 0.666 -14.572 8.550 1.00 80.38 200 ARG A N 1
ATOM 1518 C CA . ARG A 1 200 ? 1.997 -15.037 8.135 1.00 80.38 200 ARG A CA 1
ATOM 1519 C C . ARG A 1 200 ? 3.062 -14.613 9.166 1.00 80.38 200 ARG A C 1
ATOM 1521 O O . ARG A 1 200 ? 3.014 -13.476 9.646 1.00 80.38 200 ARG A O 1
ATOM 1528 N N . PRO A 1 201 ? 4.025 -15.486 9.519 1.00 78.88 201 PRO A N 1
ATOM 1529 C CA . PRO A 1 201 ? 5.005 -15.219 10.577 1.00 78.88 201 PRO A CA 1
ATOM 1530 C C . PRO A 1 201 ? 5.784 -13.913 10.381 1.00 78.88 201 PRO A C 1
ATOM 1532 O O . PRO A 1 201 ? 5.887 -13.101 11.298 1.00 78.88 201 PRO A O 1
ATOM 1535 N N . GLU A 1 202 ? 6.265 -13.681 9.164 1.00 74.25 202 GLU A N 1
ATOM 1536 C CA . GLU A 1 202 ? 7.034 -12.510 8.743 1.00 74.25 202 GLU A CA 1
ATOM 1537 C C . GLU A 1 202 ? 6.223 -11.213 8.746 1.00 74.25 202 GLU A C 1
ATOM 1539 O O . GLU A 1 202 ? 6.802 -10.140 8.847 1.00 74.25 202 GLU A O 1
ATOM 1544 N N . ILE A 1 203 ? 4.895 -11.301 8.672 1.00 75.44 203 ILE A N 1
ATOM 1545 C CA . ILE A 1 203 ? 3.969 -10.162 8.723 1.00 75.44 203 ILE A CA 1
ATOM 1546 C C . ILE A 1 203 ? 3.626 -9.846 10.178 1.00 75.44 203 ILE A C 1
ATOM 1548 O O . ILE A 1 203 ? 3.645 -8.695 10.630 1.00 75.44 203 ILE A O 1
ATOM 1552 N N . ARG A 1 204 ? 3.373 -10.899 10.955 1.00 77.81 204 ARG A N 1
ATOM 1553 C CA . ARG A 1 204 ? 3.076 -10.796 12.377 1.00 77.81 204 ARG A CA 1
ATOM 1554 C C . ARG A 1 204 ? 4.260 -10.287 13.180 1.00 77.81 204 ARG A C 1
ATOM 1556 O O . ARG A 1 204 ? 4.071 -9.364 13.965 1.00 77.81 204 ARG A O 1
ATOM 1563 N N . ALA A 1 205 ? 5.475 -10.801 12.966 1.00 74.19 205 ALA A N 1
ATOM 1564 C CA . ALA A 1 205 ? 6.703 -10.426 13.699 1.00 74.19 205 ALA A CA 1
ATOM 1565 C C . ALA A 1 205 ? 7.025 -8.919 13.661 1.00 74.19 205 ALA A C 1
ATOM 1567 O O . ALA A 1 205 ? 7.947 -8.402 14.276 1.00 74.19 205 ALA A O 1
ATOM 1568 N N . ALA A 1 206 ? 6.258 -8.185 12.892 1.00 70.00 206 ALA A N 1
ATOM 1569 C CA . ALA A 1 206 ? 6.767 -7.182 12.031 1.00 70.00 206 ALA A CA 1
ATOM 1570 C C . ALA A 1 206 ? 5.855 -5.965 12.109 1.00 70.00 206 ALA A C 1
ATOM 1572 O O . ALA A 1 206 ? 6.356 -4.853 12.253 1.00 70.00 206 ALA A O 1
ATOM 1573 N N . ILE A 1 207 ? 4.548 -6.232 12.176 1.00 75.94 207 ILE A N 1
ATOM 1574 C CA . ILE A 1 207 ? 3.577 -5.492 12.984 1.00 75.94 207 ILE A 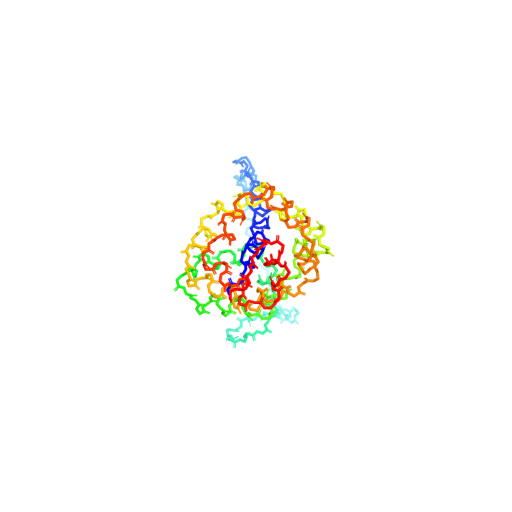CA 1
ATOM 1575 C C . ILE A 1 207 ? 4.054 -5.362 14.436 1.00 75.94 207 ILE A C 1
ATOM 1577 O O . ILE A 1 207 ? 4.076 -4.268 14.986 1.00 75.94 207 ILE A O 1
ATOM 1581 N N . MET A 1 208 ? 4.478 -6.465 15.057 1.00 76.88 208 MET A N 1
ATOM 1582 C CA . MET A 1 208 ? 4.864 -6.467 16.474 1.00 76.88 208 MET A CA 1
ATOM 1583 C C . MET A 1 208 ? 6.144 -5.665 16.750 1.00 76.88 208 MET A C 1
ATOM 1585 O O . MET A 1 208 ? 6.276 -5.070 17.820 1.00 76.88 208 MET A O 1
ATOM 1589 N N . ALA A 1 209 ? 7.060 -5.620 15.777 1.00 74.12 209 ALA A N 1
ATOM 1590 C CA . ALA A 1 209 ? 8.291 -4.836 15.851 1.00 74.12 209 ALA A CA 1
ATOM 1591 C C . ALA A 1 209 ? 8.091 -3.332 15.583 1.00 74.12 209 ALA A C 1
ATOM 1593 O O . ALA A 1 209 ? 8.973 -2.544 15.916 1.00 74.12 209 ALA A O 1
ATOM 1594 N N . SER A 1 210 ? 6.970 -2.917 14.979 1.00 71.75 210 SER A N 1
ATOM 1595 C CA . SER A 1 210 ? 6.726 -1.511 14.646 1.00 71.75 210 SER A CA 1
ATOM 1596 C C . SER A 1 210 ? 5.832 -0.839 15.697 1.00 71.75 210 SER A C 1
ATOM 1598 O O . SER A 1 210 ? 4.681 -1.249 15.876 1.00 71.75 210 SER A O 1
ATOM 1600 N N . PRO A 1 211 ? 6.303 0.230 16.372 1.00 75.38 211 PRO A N 1
ATOM 1601 C CA . PRO A 1 211 ? 5.493 0.967 17.343 1.00 75.38 211 PRO A CA 1
ATOM 1602 C C . PRO A 1 211 ? 4.197 1.528 16.743 1.00 75.38 211 PRO A C 1
ATOM 1604 O O . PRO A 1 211 ? 3.160 1.530 17.401 1.00 75.38 211 PRO A O 1
ATOM 1607 N N . GLN A 1 212 ? 4.240 1.939 15.471 1.00 77.00 212 GLN A N 1
ATOM 1608 C CA . GLN A 1 212 ? 3.122 2.562 14.749 1.00 77.00 212 GLN A CA 1
ATOM 1609 C C . GLN A 1 212 ? 1.980 1.587 14.426 1.00 77.00 212 GLN A C 1
ATOM 1611 O O . GLN A 1 212 ? 0.918 2.019 13.989 1.00 77.00 212 GLN A O 1
ATOM 1616 N N . THR A 1 213 ? 2.182 0.280 14.625 1.00 76.81 213 THR A N 1
ATOM 1617 C CA . THR A 1 213 ? 1.154 -0.757 14.436 1.00 76.81 213 THR A CA 1
ATOM 1618 C C . THR A 1 213 ? 0.743 -1.450 15.727 1.00 76.81 213 THR A C 1
ATOM 1620 O O . THR A 1 213 ? 0.076 -2.482 15.685 1.00 76.81 213 THR A O 1
ATOM 1623 N N . GLY A 1 214 ? 1.089 -0.871 16.880 1.00 79.94 214 GLY A N 1
ATOM 1624 C CA . GLY A 1 214 ? 0.579 -1.311 18.178 1.00 79.94 214 GLY A CA 1
ATOM 1625 C C . GLY A 1 214 ? -0.954 -1.413 18.228 1.00 79.94 214 GLY A C 1
ATOM 1626 O O . GLY A 1 214 ? -1.447 -2.470 18.623 1.00 79.94 214 GLY A O 1
ATOM 1627 N N . PRO A 1 215 ? -1.711 -0.392 17.771 1.00 82.81 215 PRO A N 1
ATOM 1628 C CA . PRO A 1 215 ? -3.173 -0.456 17.742 1.00 82.81 215 PRO A CA 1
ATOM 1629 C C . PRO A 1 215 ? -3.704 -1.601 16.874 1.00 82.81 215 PRO A C 1
ATOM 1631 O O . PRO A 1 215 ? -4.582 -2.340 17.307 1.00 82.81 215 PRO A O 1
ATOM 1634 N N . LEU A 1 216 ? -3.089 -1.838 15.709 1.00 82.31 216 LEU A N 1
ATOM 1635 C CA . LEU A 1 216 ? -3.443 -2.963 14.842 1.00 82.31 216 LEU A CA 1
ATOM 1636 C C . LEU A 1 216 ? -3.202 -4.313 15.532 1.00 82.31 216 LEU A C 1
ATOM 1638 O O . LEU A 1 216 ? -4.053 -5.194 15.480 1.00 82.31 216 LEU A O 1
ATOM 1642 N N . ALA A 1 217 ? -2.057 -4.485 16.199 1.00 81.56 217 ALA A N 1
ATOM 1643 C CA . ALA A 1 217 ? -1.772 -5.706 16.950 1.00 81.56 217 ALA A CA 1
ATOM 1644 C C . ALA A 1 217 ? -2.812 -5.942 18.056 1.00 81.56 217 ALA A C 1
ATOM 1646 O O . ALA A 1 217 ? -3.291 -7.063 18.217 1.00 81.56 217 ALA A O 1
ATOM 1647 N N . ALA A 1 218 ? -3.195 -4.883 18.775 1.00 83.62 218 ALA A N 1
ATOM 1648 C CA . ALA A 1 218 ? -4.224 -4.944 19.806 1.00 83.62 218 ALA A CA 1
ATOM 1649 C C . ALA A 1 218 ? -5.600 -5.302 19.222 1.00 83.62 218 ALA A C 1
ATOM 1651 O O . ALA A 1 218 ? -6.252 -6.210 19.736 1.00 83.62 218 ALA A O 1
ATOM 1652 N N . ALA A 1 219 ? -6.001 -4.665 18.118 1.00 81.19 219 ALA A N 1
ATOM 1653 C CA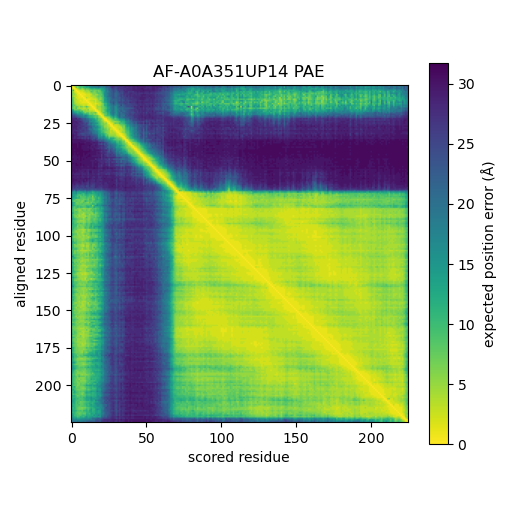 . ALA A 1 219 ? -7.252 -4.945 17.411 1.00 81.19 219 ALA A CA 1
ATOM 1654 C C . ALA A 1 219 ? -7.324 -6.393 16.894 1.00 81.19 219 ALA A C 1
ATOM 1656 O O . ALA A 1 219 ? -8.387 -7.007 16.900 1.00 81.19 219 ALA A O 1
ATOM 1657 N N . LEU A 1 220 ? -6.182 -6.972 16.510 1.00 81.50 220 LEU A N 1
ATOM 1658 C CA . LEU A 1 220 ? -6.060 -8.371 16.088 1.00 81.50 220 LEU A CA 1
ATOM 1659 C C . LEU A 1 220 ? -5.902 -9.359 17.262 1.00 81.50 220 LEU A C 1
ATOM 1661 O O . LEU A 1 220 ? -5.738 -10.561 17.039 1.00 81.50 220 LEU A O 1
ATOM 1665 N N . GLY A 1 221 ? -5.922 -8.878 18.509 1.00 82.25 221 GLY A N 1
ATOM 1666 C CA . GLY A 1 221 ? -5.765 -9.702 19.710 1.00 82.25 221 GLY A CA 1
ATOM 1667 C C . GLY A 1 221 ? -4.356 -10.274 19.901 1.00 82.25 221 GLY A C 1
ATOM 1668 O O . GLY A 1 221 ? -4.172 -11.257 20.623 1.00 82.25 221 GLY A O 1
ATOM 1669 N N . TRP A 1 222 ? -3.338 -9.703 19.256 1.00 83.62 222 TRP A N 1
ATOM 1670 C CA . TRP A 1 222 ? -1.960 -10.167 19.367 1.00 83.62 222 TRP A CA 1
ATOM 1671 C C . TRP A 1 222 ? -1.280 -9.559 20.588 1.00 83.62 222 TRP A C 1
ATOM 1673 O O . TRP A 1 222 ? -1.043 -8.356 20.671 1.00 83.62 222 TRP A O 1
ATOM 1683 N N . LYS A 1 223 ? -0.920 -10.415 21.543 1.00 70.62 223 LYS A N 1
ATOM 1684 C CA . LYS A 1 223 ? -0.157 -10.011 22.727 1.00 70.62 223 LYS A CA 1
ATOM 1685 C C . LYS A 1 223 ? 1.337 -9.969 22.401 1.00 70.62 223 LYS A C 1
ATOM 1687 O O . LYS A 1 223 ? 1.838 -10.873 21.727 1.00 70.62 223 LYS A O 1
ATOM 1692 N N . LYS A 1 224 ? 2.044 -8.936 22.881 1.00 56.69 224 LYS A N 1
ATOM 1693 C CA . LYS A 1 224 ? 3.514 -8.964 22.967 1.00 56.69 224 LYS A CA 1
ATOM 1694 C C . LYS A 1 224 ? 3.867 -10.059 23.972 1.00 56.69 224 LYS A C 1
ATOM 1696 O O . LYS A 1 224 ? 3.382 -10.000 25.100 1.00 56.69 224 LYS A O 1
ATOM 1701 N N . GLN A 1 225 ? 4.574 -11.087 23.508 1.00 48.12 225 GLN A N 1
ATOM 1702 C CA . GLN A 1 225 ? 5.216 -12.061 24.391 1.00 48.12 225 GLN A CA 1
ATOM 1703 C C . GLN A 1 225 ? 6.440 -11.421 25.033 1.00 48.12 225 GLN A C 1
ATOM 1705 O O . GLN A 1 225 ? 7.071 -10.583 24.347 1.00 48.12 225 GLN A O 1
#

Foldseek 3Di:
DALLCLLVLLLLQVQLVVVVVPPPVCDVVNVVVVVPPDDDPDPDPPDDDDPPVPDDPPPPPPPDDDDDLPDPVLLVCLQDHSNLLVQLLVCVVPLPSNLCSLQRPSSLNSVCVYPSNCQCLVALVSVLVSLLPQVSSVVSCVDPSSVSLLVRLSSVVSNLPGPSSVVSLPRNSNLVQLLDLVSLVSSCVSHVPSVVSCPDPSNVVRCLPDPSNPSNCVSVVHDDD

Solvent-accessible surface area (backbone atoms only — not comparable to full-atom values): 12686 Å² total; per-residue (Å²): 61,33,67,40,56,55,60,54,41,39,59,53,35,57,53,33,51,64,61,63,70,62,67,71,76,70,49,76,67,65,60,46,75,80,60,62,95,70,89,78,85,77,78,77,78,92,74,85,84,77,83,74,88,82,74,78,86,76,79,78,78,74,85,68,91,68,99,57,93,84,41,72,64,43,24,47,51,17,55,39,80,48,43,69,59,53,49,47,54,78,32,65,90,33,55,64,64,48,34,56,52,42,46,29,66,41,30,40,51,18,42,58,64,29,70,68,46,42,51,32,52,66,33,30,65,42,32,45,56,60,65,36,37,46,65,55,48,50,53,33,66,64,34,66,54,50,43,51,38,74,71,29,68,64,41,43,47,36,48,30,70,16,50,42,33,52,52,53,54,70,31,66,16,48,49,50,31,36,63,32,46,67,58,47,50,48,34,40,70,51,26,58,68,58,47,56,51,53,68,35,67,70,30,41,62,5,26,72,68,34,80,90,31,47,46,42,34,52,56,69,70,52,74,86,128